Protein AF-A0A9D0LKW8-F1 (afdb_monomer_lite)

Sequence (341 aa):
MTALGIALGYYAALSPWFANLGFTVLYRPLIAGTLVGWLLGDPLTGMQVGAAINVLYLGWIGAGGHLPGDAALAGYLGTALALLGPLPPLAVLPLVVPISFAGGLLWLARMRAGVHFARWTDRMLSQPPPASKAQVVARLFLTHVLLPQLLLLLLTLLPVGLAAAWLLPPLARFLATLPPLPLPGGPYDLVRGLERAGGLLTAVGIALGMRNLFRRPFVAHFLLGFLFSVLGQHRLPGDVGLLALAGLALALLPPIPDGPAPSEAETASERPAPKAQPPPPPLRRPRRLTWGDLRCSWLLWLFFSHANYNWERLQGTGFAWAMVPIHRRLQPDGETMAAAL

Foldseek 3Di:
DLLLQLLVLLLQLLALAPLNCSVVPSQQLLNLQLSSCVSLVHNPLSNVLSVLLNLLCLLQDDPQQQRQFRSNQLSSLLSLLPSLAPARSLLSQVVSRVSRNVVSVLSVVLQAVLVVLVVQLLCQCVVPHDFFLVSNLVSLCVSQADPSSVVSSCSRSVVSSCCSPPVRNVVRVCLNPDFQDDDVPGRHDVSVVSNVVSVVSSVVSVVSNCVVQPDPQRVVVVVVLVVCQVVCVVPPPNPPVVSVVVSVVVVPPPDPDDPDDDPPPPPPPDDPDDPDDPPPDPPPDQQDDDPVLVVQLSSLLSRRQQSSQHNPQGSVSSNLSSCSSVLNRGPDGRSSSSVVD

pLDDT: mean 82.47, std 15.86, range [32.72, 97.38]

Secondary structure (DSSP, 8-state):
-HHHHHHHHHHHHHSGGGTTHIIIIITSHHHHHHHHHHHHT-HHHHHHHHHHHHHHTTT----TT--SS-HHHIIIIIHHHHHHSS--TTTTHHHHHHHHHHHHHHHHHHHHHHHHHHHHHHHHHHSSPPSSHHHHHHHHIIIIIIHHHHHHHHHHHHHHHHIIIIIHHHHHHHHHT-PPEEETTEEE-HHHHHHHHHHHHHHHHHHHHHHHH-STTTHHHHHHHHHHHHHHTTTS---HHHHHHHHHHHHTSPPP-PSSPPPTTS----PPPPP-PPPPPPPSS-----HHHHHHHHHHHHHHTTTT-BTTTBTHHHHHHHHHHHHHHH-SSHHHHHHT-

Structure (mmCIF, N/CA/C/O backbone):
data_AF-A0A9D0LKW8-F1
#
_entry.id   AF-A0A9D0LKW8-F1
#
loop_
_atom_site.group_PDB
_atom_site.id
_atom_site.type_symbol
_atom_site.label_atom_id
_atom_site.label_alt_id
_atom_site.label_comp_id
_atom_site.label_asym_id
_atom_site.label_entity_id
_atom_site.label_seq_id
_atom_site.pdbx_PDB_ins_code
_atom_site.Cartn_x
_atom_site.Cartn_y
_atom_site.Cartn_z
_atom_site.occupancy
_atom_site.B_iso_or_equiv
_atom_site.auth_seq_id
_atom_site.auth_comp_id
_atom_site.auth_asym_id
_atom_site.auth_atom_id
_atom_site.pdbx_PDB_model_num
ATOM 1 N N . MET A 1 1 ? 7.986 19.563 -5.453 1.00 64.44 1 MET A N 1
ATOM 2 C CA . MET A 1 1 ? 6.545 19.216 -5.379 1.00 64.44 1 MET A CA 1
ATOM 3 C C . MET A 1 1 ? 6.288 17.759 -5.761 1.00 64.44 1 MET A C 1
ATOM 5 O O . MET A 1 1 ? 5.579 17.082 -5.031 1.00 64.44 1 MET A O 1
ATOM 9 N N . THR A 1 2 ? 6.921 17.242 -6.818 1.00 87.88 2 THR A N 1
ATOM 10 C CA . THR A 1 2 ? 6.775 15.851 -7.296 1.00 87.88 2 THR A CA 1
ATOM 11 C C . THR A 1 2 ? 7.151 14.781 -6.259 1.00 87.88 2 THR A C 1
ATOM 13 O O . THR A 1 2 ? 6.353 13.888 -6.001 1.00 87.88 2 THR A O 1
ATOM 16 N N . ALA A 1 3 ? 8.297 14.911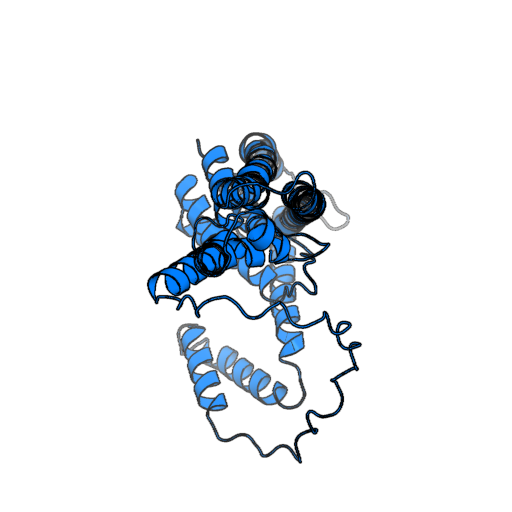 -5.577 1.00 93.19 3 ALA A N 1
ATOM 17 C CA . ALA A 1 3 ? 8.723 13.956 -4.541 1.00 93.19 3 ALA A CA 1
ATOM 18 C C . ALA A 1 3 ? 7.744 13.851 -3.355 1.00 93.19 3 ALA A C 1
ATOM 20 O O . ALA A 1 3 ? 7.459 12.756 -2.873 1.00 93.19 3 ALA A O 1
ATOM 21 N N . LEU A 1 4 ? 7.183 14.986 -2.923 1.00 94.50 4 LEU A N 1
ATOM 22 C CA . LEU A 1 4 ? 6.154 15.015 -1.883 1.00 94.50 4 LEU A CA 1
ATOM 23 C C . LEU A 1 4 ? 4.869 14.325 -2.361 1.00 94.50 4 LEU A C 1
ATOM 25 O O . LEU A 1 4 ? 4.286 13.553 -1.610 1.00 94.50 4 LEU A O 1
ATOM 29 N N . GLY A 1 5 ? 4.459 14.556 -3.613 1.00 95.44 5 GLY A N 1
ATOM 30 C CA . GLY A 1 5 ? 3.302 13.890 -4.216 1.00 95.44 5 GLY A CA 1
ATOM 31 C C . GLY A 1 5 ? 3.451 12.368 -4.274 1.00 95.44 5 GLY A C 1
ATOM 32 O O . GLY A 1 5 ? 2.519 11.653 -3.918 1.00 95.44 5 GLY A O 1
ATOM 33 N N . ILE A 1 6 ? 4.637 11.867 -4.636 1.00 96.69 6 ILE A N 1
ATOM 34 C CA . ILE A 1 6 ? 4.943 10.425 -4.653 1.00 96.69 6 ILE A CA 1
ATOM 35 C C . ILE A 1 6 ? 4.827 9.836 -3.241 1.00 96.69 6 ILE A C 1
ATOM 37 O O . ILE A 1 6 ? 4.170 8.815 -3.038 1.00 96.69 6 ILE A O 1
ATOM 41 N N . ALA A 1 7 ? 5.422 10.502 -2.249 1.00 96.62 7 ALA A N 1
ATOM 42 C CA . ALA A 1 7 ? 5.399 10.044 -0.865 1.00 96.62 7 ALA A CA 1
ATOM 43 C C . ALA A 1 7 ? 3.986 10.082 -0.251 1.00 96.62 7 ALA A C 1
ATOM 45 O O . ALA A 1 7 ? 3.587 9.145 0.440 1.00 96.62 7 ALA A O 1
ATOM 46 N N . LEU A 1 8 ? 3.202 11.124 -0.551 1.00 96.06 8 LEU A N 1
ATOM 47 C CA . LEU A 1 8 ? 1.793 11.224 -0.158 1.00 96.06 8 LEU A CA 1
ATOM 48 C C . LEU A 1 8 ? 0.924 10.165 -0.842 1.00 96.06 8 LEU A C 1
ATOM 50 O O . LEU A 1 8 ? 0.033 9.617 -0.199 1.00 96.06 8 LEU A O 1
ATOM 54 N N . GLY A 1 9 ? 1.189 9.845 -2.110 1.00 95.81 9 GLY A N 1
ATOM 55 C CA . GLY A 1 9 ? 0.514 8.759 -2.819 1.00 95.81 9 GLY A CA 1
ATOM 56 C C . GLY A 1 9 ? 0.757 7.407 -2.147 1.00 95.81 9 GLY A C 1
ATOM 57 O O . GLY A 1 9 ? -0.190 6.679 -1.854 1.00 95.81 9 GLY A O 1
ATOM 58 N N . TYR A 1 10 ? 2.012 7.111 -1.805 1.00 96.38 10 TYR A N 1
ATOM 59 C CA . TYR A 1 10 ? 2.353 5.891 -1.074 1.00 96.38 10 TYR A CA 1
ATOM 60 C C . TYR A 1 10 ? 1.728 5.847 0.331 1.00 96.38 10 TYR A C 1
ATOM 62 O O . TYR A 1 10 ? 1.181 4.819 0.734 1.00 96.38 10 TYR A O 1
ATOM 70 N N . TYR A 1 11 ? 1.728 6.969 1.061 1.00 95.62 11 TYR A N 1
ATOM 71 C CA . TYR A 1 11 ? 0.998 7.087 2.327 1.00 95.62 11 TYR A CA 1
ATOM 72 C C . TYR A 1 11 ? -0.493 6.781 2.143 1.00 95.62 11 TYR A C 1
ATOM 74 O O . TYR A 1 11 ? -1.045 5.956 2.871 1.00 95.62 11 TYR A O 1
ATOM 82 N N . ALA A 1 12 ? -1.134 7.397 1.145 1.00 94.94 12 ALA A N 1
ATOM 83 C CA . ALA A 1 12 ? -2.549 7.210 0.850 1.00 94.94 12 ALA A CA 1
ATOM 84 C C . ALA A 1 12 ? -2.887 5.731 0.604 1.00 94.94 12 ALA A C 1
ATOM 86 O O . ALA A 1 12 ? -3.869 5.234 1.162 1.00 94.94 12 ALA A O 1
ATOM 87 N N . ALA A 1 13 ? -2.031 5.010 -0.128 1.00 93.69 13 ALA A N 1
ATOM 88 C CA . ALA A 1 13 ? -2.176 3.578 -0.387 1.00 93.69 13 ALA A CA 1
ATOM 89 C C . ALA A 1 13 ? -2.140 2.700 0.875 1.00 93.69 13 ALA A C 1
ATOM 91 O O . ALA A 1 13 ? -2.782 1.653 0.931 1.00 93.69 13 ALA A O 1
ATOM 92 N N . LEU A 1 14 ? -1.421 3.127 1.911 1.00 91.56 14 LEU A N 1
ATOM 93 C CA . LEU A 1 14 ? -1.288 2.398 3.175 1.00 91.56 14 LEU A CA 1
ATOM 94 C C . LEU A 1 14 ? -2.237 2.888 4.277 1.00 91.56 14 LEU A C 1
ATOM 96 O O . LEU A 1 14 ? -2.267 2.305 5.372 1.00 91.56 14 LEU A O 1
ATOM 100 N N . SER A 1 15 ? -2.963 3.972 4.009 1.00 92.50 15 SER A N 1
ATOM 101 C CA . SER A 1 15 ? -3.783 4.684 4.981 1.00 92.50 15 SER A CA 1
ATOM 102 C C . SER A 1 15 ? -5.237 4.176 5.032 1.00 92.50 15 SER A C 1
ATOM 104 O O . SER A 1 15 ? -5.777 3.705 4.029 1.00 92.50 15 SER A O 1
ATOM 106 N N . PRO A 1 16 ? -5.913 4.310 6.187 1.00 91.56 16 PRO A N 1
ATOM 107 C CA . PRO A 1 16 ? -7.314 3.931 6.378 1.00 91.56 16 PRO A CA 1
ATOM 108 C C . PRO A 1 16 ? -8.318 4.907 5.738 1.00 91.56 16 PRO A C 1
ATOM 110 O O . PRO A 1 16 ? -9.514 4.629 5.682 1.00 91.56 16 PRO A O 1
ATOM 113 N N . TRP A 1 17 ? -7.865 6.070 5.263 1.00 91.81 17 TRP A N 1
ATOM 114 C CA . TRP A 1 17 ? -8.735 7.201 4.913 1.00 91.81 17 TRP A CA 1
ATOM 115 C C . TRP A 1 17 ? -9.619 6.979 3.685 1.00 91.81 17 TRP A C 1
ATOM 117 O O . TRP A 1 17 ? -10.520 7.772 3.439 1.00 91.81 17 TRP A O 1
ATOM 127 N N . PHE A 1 18 ? -9.383 5.910 2.927 1.00 91.62 18 PHE A N 1
ATOM 128 C CA . PHE A 1 18 ? -10.066 5.639 1.665 1.00 91.62 18 PHE A CA 1
ATOM 129 C C . PHE A 1 18 ? -10.952 4.397 1.730 1.00 91.62 18 PHE A C 1
ATOM 131 O O . PHE A 1 18 ? -11.052 3.690 0.738 1.00 91.62 18 PHE A O 1
ATOM 138 N N . ALA A 1 19 ? -11.577 4.087 2.871 1.00 89.31 19 ALA A N 1
ATOM 139 C CA . ALA A 1 19 ? -12.542 2.983 2.955 1.00 89.31 19 ALA A CA 1
ATOM 140 C C . ALA A 1 19 ? -11.985 1.637 2.428 1.00 89.31 19 ALA A C 1
ATOM 142 O O . ALA A 1 19 ? -12.620 0.962 1.620 1.00 89.31 19 ALA A O 1
ATOM 143 N N . ASN A 1 20 ? -10.751 1.286 2.812 1.00 82.06 20 ASN A N 1
ATOM 144 C CA . ASN A 1 20 ? -9.996 0.126 2.309 1.00 82.06 20 ASN A CA 1
ATOM 145 C C . ASN A 1 20 ? -9.606 0.165 0.805 1.00 82.06 20 ASN A C 1
ATOM 147 O O . ASN A 1 20 ? -8.875 -0.707 0.323 1.00 82.06 20 ASN A O 1
ATOM 151 N N . LEU A 1 21 ? -10.005 1.201 0.057 1.00 87.56 21 LEU A N 1
ATOM 152 C CA . LEU A 1 21 ? -9.574 1.446 -1.329 1.00 87.56 21 LEU A CA 1
ATOM 153 C C . LEU A 1 21 ? -8.096 1.831 -1.427 1.00 87.56 21 LEU A C 1
ATOM 155 O O . LEU A 1 21 ? -7.475 1.603 -2.461 1.00 87.56 21 LEU A O 1
ATOM 159 N N . GLY A 1 22 ? -7.499 2.340 -0.345 1.00 88.56 22 GLY A N 1
ATOM 160 C CA . GLY A 1 22 ? -6.052 2.556 -0.275 1.00 88.56 22 GLY A CA 1
ATOM 161 C C . GLY A 1 22 ? -5.291 1.266 -0.589 1.00 88.56 22 GLY A C 1
ATOM 162 O O . GLY A 1 22 ? -4.531 1.204 -1.552 1.00 88.56 22 GLY A O 1
ATOM 163 N N . PHE A 1 23 ? -5.585 0.195 0.150 1.00 85.81 23 PHE A N 1
ATOM 164 C CA . PHE A 1 23 ? -4.900 -1.089 -0.007 1.00 85.81 23 PHE A CA 1
ATOM 165 C C . PHE A 1 23 ? -5.345 -1.890 -1.246 1.00 85.81 23 PHE A C 1
ATOM 167 O O . PHE A 1 23 ? -4.565 -2.640 -1.839 1.00 85.81 23 PHE A O 1
ATOM 174 N N . THR A 1 24 ? -6.610 -1.772 -1.645 1.00 85.69 24 THR A N 1
ATOM 175 C CA . THR A 1 24 ? -7.148 -2.566 -2.764 1.00 85.69 24 THR A CA 1
ATOM 176 C C . THR A 1 24 ? -6.905 -1.918 -4.124 1.00 85.69 24 THR A C 1
ATOM 178 O O . THR A 1 24 ? -6.678 -2.638 -5.093 1.00 85.69 24 THR A O 1
ATOM 181 N N . VAL A 1 25 ? -6.875 -0.583 -4.196 1.00 91.56 25 VAL A N 1
ATOM 182 C CA . VAL A 1 25 ? -6.736 0.177 -5.447 1.00 91.56 25 VAL A CA 1
ATOM 183 C C . VAL A 1 25 ? -5.395 0.904 -5.506 1.00 91.56 25 VAL A C 1
ATOM 185 O O . VAL A 1 25 ? -4.565 0.572 -6.348 1.00 91.56 25 VAL A O 1
ATOM 188 N N . LEU A 1 26 ? -5.143 1.855 -4.600 1.00 93.88 26 LEU A N 1
ATOM 189 C CA . LEU A 1 26 ? -3.951 2.721 -4.662 1.00 93.88 26 LEU A CA 1
ATOM 190 C C . LEU A 1 26 ? -2.638 1.953 -4.437 1.00 93.88 26 LEU A C 1
ATOM 192 O O . LEU A 1 26 ? -1.597 2.328 -4.964 1.00 93.88 26 LEU A O 1
ATOM 196 N N . TYR A 1 27 ? -2.689 0.847 -3.696 1.00 92.62 27 TYR A N 1
ATOM 197 C CA . TYR A 1 27 ? -1.543 -0.032 -3.461 1.00 92.62 27 TYR A CA 1
ATOM 198 C C . TYR A 1 27 ? -1.113 -0.814 -4.710 1.00 92.62 27 TYR A C 1
ATOM 200 O O . TYR A 1 27 ? -0.022 -1.380 -4.743 1.00 92.62 27 TYR A O 1
ATOM 208 N N . ARG A 1 28 ? -1.966 -0.902 -5.740 1.00 93.44 28 ARG A N 1
ATOM 209 C CA . ARG A 1 28 ? -1.638 -1.653 -6.955 1.00 93.44 28 ARG A CA 1
ATOM 210 C C . ARG A 1 28 ? -0.628 -0.861 -7.795 1.00 93.44 28 ARG A C 1
ATOM 212 O O . ARG A 1 28 ? -0.933 0.278 -8.155 1.00 93.44 28 ARG A O 1
ATOM 219 N N . PRO A 1 29 ? 0.514 -1.459 -8.190 1.00 95.44 29 PRO A N 1
ATOM 220 C CA . PRO A 1 29 ? 1.517 -0.799 -9.023 1.00 95.44 29 PRO A CA 1
ATOM 221 C C . PRO A 1 29 ? 0.975 -0.128 -10.287 1.00 95.44 29 PRO A C 1
ATOM 223 O O . PRO A 1 29 ? 1.475 0.923 -10.664 1.00 95.44 29 PRO A O 1
ATOM 226 N N . LEU A 1 30 ? -0.071 -0.684 -10.909 1.00 95.50 30 LEU A N 1
ATOM 227 C CA . LEU A 1 30 ? -0.737 -0.078 -12.066 1.00 95.50 30 LEU A CA 1
ATOM 228 C C . LEU A 1 30 ? -1.270 1.329 -11.749 1.00 95.50 30 LEU A C 1
ATOM 230 O O . LEU A 1 30 ? -1.005 2.282 -12.481 1.00 95.50 30 LEU A O 1
ATOM 234 N N . ILE A 1 31 ? -2.007 1.460 -10.645 1.00 96.62 31 ILE A N 1
ATOM 235 C CA . ILE A 1 31 ? -2.595 2.734 -10.224 1.00 96.62 31 ILE A CA 1
ATOM 236 C C . ILE A 1 31 ? -1.498 3.663 -9.711 1.00 96.62 31 ILE A C 1
ATOM 238 O O . ILE A 1 31 ? -1.437 4.819 -10.123 1.00 96.62 31 ILE A O 1
ATOM 242 N N . ALA A 1 32 ? -0.588 3.147 -8.881 1.00 97.00 32 ALA A N 1
ATOM 243 C CA . ALA A 1 32 ? 0.552 3.903 -8.376 1.00 97.00 32 ALA A CA 1
ATOM 244 C C . ALA A 1 32 ? 1.400 4.495 -9.517 1.00 97.00 32 ALA A C 1
ATOM 246 O O . ALA A 1 32 ? 1.657 5.695 -9.527 1.00 97.00 32 ALA A O 1
ATOM 247 N N . GLY A 1 33 ? 1.770 3.686 -10.513 1.00 96.69 33 GLY A N 1
ATOM 248 C CA . GLY A 1 33 ? 2.564 4.119 -11.661 1.00 96.69 33 GLY A CA 1
ATOM 249 C C . GLY A 1 33 ? 1.840 5.134 -12.539 1.00 96.69 33 GLY A C 1
ATOM 250 O O . GLY A 1 33 ? 2.435 6.129 -12.947 1.00 96.69 33 GLY A O 1
ATOM 251 N N . THR A 1 34 ? 0.530 4.964 -12.738 1.00 97.31 34 THR A N 1
ATOM 252 C CA . THR A 1 34 ? -0.294 5.959 -13.443 1.00 97.31 34 THR A CA 1
ATOM 253 C C . THR A 1 34 ? -0.282 7.304 -12.709 1.00 97.31 34 THR A C 1
ATOM 255 O O . THR A 1 34 ? -0.033 8.338 -13.325 1.00 97.31 34 THR A O 1
ATOM 258 N N . LEU A 1 35 ? -0.482 7.310 -11.385 1.00 97.38 35 LEU A N 1
ATOM 259 C CA . LEU A 1 35 ? -0.451 8.533 -10.572 1.00 97.38 35 LEU A CA 1
ATOM 260 C C . LEU A 1 35 ? 0.927 9.208 -10.591 1.00 97.38 35 LEU A C 1
ATOM 262 O O . LEU A 1 35 ? 1.015 10.431 -10.674 1.00 97.38 35 LEU A O 1
ATOM 266 N N . VAL A 1 36 ? 2.007 8.428 -10.542 1.00 97.25 36 VAL A N 1
ATOM 267 C CA . VAL A 1 36 ? 3.373 8.954 -10.663 1.00 97.25 36 VAL A CA 1
ATOM 268 C C . VAL A 1 36 ? 3.620 9.541 -12.050 1.00 97.25 36 VAL A C 1
ATOM 270 O O . VAL A 1 36 ? 4.196 10.620 -12.147 1.00 97.25 36 VAL A O 1
ATOM 273 N N . GLY A 1 37 ? 3.140 8.885 -13.107 1.00 96.44 37 GLY A N 1
ATOM 274 C CA . GLY A 1 37 ? 3.191 9.409 -14.469 1.00 96.44 37 GLY A CA 1
ATOM 275 C C . GLY A 1 37 ? 2.483 10.755 -14.595 1.00 96.44 37 GLY A C 1
ATOM 276 O O . GLY A 1 37 ? 3.058 11.699 -15.127 1.00 96.44 37 GLY A O 1
ATOM 277 N N . TRP A 1 38 ? 1.294 10.897 -14.002 1.00 96.88 38 TRP A N 1
ATOM 278 C CA . TRP A 1 38 ? 0.601 12.188 -13.898 1.00 96.88 38 TRP A CA 1
ATOM 279 C C . TRP A 1 38 ? 1.433 13.251 -13.169 1.00 96.88 38 TRP A C 1
ATOM 281 O O . TRP A 1 38 ? 1.514 14.387 -13.627 1.00 96.88 38 TRP A O 1
ATOM 291 N N . LEU A 1 39 ? 2.076 12.893 -12.053 1.00 96.38 39 LEU A N 1
ATOM 292 C CA . LEU A 1 39 ? 2.928 13.814 -11.292 1.00 96.38 39 LEU A CA 1
ATOM 293 C C . LEU A 1 39 ? 4.191 14.240 -12.057 1.00 96.38 39 LEU A C 1
ATOM 295 O O . LEU A 1 39 ? 4.697 15.335 -11.811 1.00 96.38 39 LEU A O 1
ATOM 299 N N . LEU A 1 40 ? 4.716 13.382 -12.934 1.00 94.12 40 LEU A N 1
ATOM 300 C CA . LEU A 1 40 ? 5.942 13.617 -13.706 1.00 94.12 40 LEU A CA 1
ATOM 301 C C . LEU A 1 40 ? 5.688 14.088 -15.149 1.00 94.12 40 LEU A C 1
ATOM 303 O O . LEU A 1 40 ? 6.643 14.433 -15.837 1.00 94.12 40 LEU A O 1
ATOM 307 N N . GLY A 1 41 ? 4.428 14.164 -15.586 1.00 95.19 41 GLY A N 1
ATOM 308 C CA . GLY A 1 41 ? 4.027 14.688 -16.896 1.00 95.19 41 GLY A CA 1
ATOM 309 C C . GLY A 1 41 ? 3.907 13.652 -18.021 1.00 95.19 41 GLY A C 1
ATOM 310 O O . GLY A 1 41 ? 3.587 14.036 -19.141 1.00 95.19 41 GLY A O 1
ATOM 311 N N . ASP A 1 42 ? 4.105 12.361 -17.739 1.00 94.62 42 ASP A N 1
ATOM 312 C CA . ASP A 1 42 ? 3.936 11.263 -18.702 1.00 94.62 42 ASP A CA 1
ATOM 313 C C . ASP A 1 42 ? 3.091 10.118 -18.103 1.00 94.62 42 ASP A C 1
ATOM 315 O O . ASP A 1 42 ? 3.613 9.122 -17.581 1.00 94.62 42 ASP A O 1
ATOM 319 N N . PRO A 1 43 ? 1.752 10.256 -18.128 1.00 95.12 43 PRO A N 1
ATOM 320 C CA . PRO A 1 43 ? 0.849 9.270 -17.548 1.00 95.12 43 PRO A CA 1
ATOM 321 C C . PRO A 1 43 ? 0.808 7.951 -18.326 1.00 95.12 43 PRO A C 1
ATOM 323 O O . PRO A 1 43 ? 0.573 6.908 -17.716 1.00 95.12 43 PRO A O 1
ATOM 326 N N . LEU A 1 44 ? 1.048 7.970 -19.643 1.00 94.94 44 LEU A N 1
ATOM 327 C CA . LEU A 1 44 ? 1.010 6.769 -20.478 1.00 94.94 44 LEU A CA 1
ATOM 328 C C . LEU A 1 44 ? 2.196 5.860 -20.155 1.00 94.94 44 LEU A C 1
ATOM 330 O O . LEU A 1 44 ? 1.993 4.687 -19.834 1.00 94.94 44 LEU A O 1
ATOM 334 N N . THR A 1 45 ? 3.413 6.406 -20.165 1.00 94.00 45 THR A N 1
ATOM 335 C CA . THR A 1 45 ? 4.611 5.639 -19.808 1.00 94.00 45 THR A CA 1
ATOM 336 C C . THR A 1 45 ? 4.551 5.201 -18.344 1.00 94.00 45 THR A C 1
ATOM 338 O O . THR A 1 45 ? 4.858 4.050 -18.030 1.00 94.00 45 THR A O 1
ATOM 341 N N . GLY A 1 46 ? 4.058 6.060 -17.441 1.00 95.62 46 GLY A N 1
ATOM 342 C CA . GLY A 1 46 ? 3.844 5.697 -16.037 1.00 95.62 46 GLY A CA 1
ATOM 343 C C . GLY A 1 46 ? 2.879 4.520 -15.851 1.00 95.62 46 GLY A C 1
ATOM 344 O O . GLY A 1 46 ? 3.159 3.599 -15.080 1.00 95.62 46 GLY A O 1
ATOM 345 N N . MET A 1 47 ? 1.771 4.495 -16.598 1.00 95.94 47 MET A N 1
ATOM 346 C CA . MET A 1 47 ? 0.830 3.371 -16.603 1.00 95.94 47 MET A CA 1
ATOM 347 C C . MET A 1 47 ? 1.471 2.091 -17.155 1.00 95.94 47 MET A C 1
ATOM 349 O O . MET A 1 47 ? 1.280 1.024 -16.574 1.00 95.94 47 MET A O 1
ATOM 353 N N . GLN A 1 48 ? 2.247 2.176 -18.240 1.00 93.62 48 GLN A N 1
ATOM 354 C CA . GLN A 1 48 ? 2.937 1.023 -18.834 1.00 93.62 48 GLN A CA 1
ATOM 355 C C . GLN A 1 48 ? 3.952 0.402 -17.867 1.00 93.62 48 GLN A C 1
ATOM 357 O O . GLN A 1 48 ? 3.948 -0.814 -17.662 1.00 93.62 48 GLN A O 1
ATOM 362 N N . VAL A 1 49 ? 4.777 1.231 -17.219 1.00 94.38 49 VAL A N 1
ATOM 363 C CA . VAL A 1 49 ? 5.724 0.779 -16.188 1.00 94.38 49 VAL A CA 1
ATOM 364 C C . VAL A 1 49 ? 4.970 0.181 -14.999 1.00 94.38 49 VAL A C 1
ATOM 366 O O . VAL A 1 49 ? 5.283 -0.926 -14.561 1.00 94.38 49 VAL A O 1
ATOM 369 N N . GLY A 1 50 ? 3.929 0.864 -14.512 1.00 94.94 50 GLY A N 1
ATOM 370 C CA . GLY A 1 50 ? 3.086 0.380 -13.421 1.00 94.94 50 GLY A CA 1
ATOM 371 C C . GLY A 1 50 ? 2.439 -0.972 -13.729 1.00 94.94 50 GLY A C 1
ATOM 372 O O . GLY A 1 50 ? 2.414 -1.849 -12.867 1.00 94.94 50 GLY A O 1
ATOM 373 N N . ALA A 1 51 ? 1.964 -1.180 -14.958 1.00 92.44 51 ALA A N 1
ATOM 374 C CA . ALA A 1 51 ? 1.419 -2.453 -15.420 1.00 92.44 51 ALA A CA 1
ATOM 375 C C . ALA A 1 51 ? 2.483 -3.560 -15.419 1.00 92.44 51 ALA A C 1
ATOM 377 O O . ALA A 1 51 ? 2.233 -4.640 -14.883 1.00 92.44 51 ALA A O 1
ATOM 378 N N . ALA A 1 52 ? 3.679 -3.279 -15.948 1.00 90.62 52 ALA A N 1
ATOM 379 C CA . ALA A 1 52 ? 4.788 -4.230 -15.975 1.00 90.62 52 ALA A CA 1
ATOM 380 C C . ALA A 1 52 ? 5.214 -4.653 -14.559 1.00 90.62 52 ALA A C 1
ATOM 382 O O . ALA A 1 52 ? 5.392 -5.844 -14.291 1.00 90.62 52 ALA A O 1
ATOM 383 N N . ILE A 1 53 ? 5.289 -3.694 -13.628 1.00 92.88 53 ILE A N 1
ATOM 384 C CA . ILE A 1 53 ? 5.524 -3.973 -12.208 1.00 92.88 53 ILE A CA 1
ATOM 385 C C . ILE A 1 53 ? 4.366 -4.801 -11.649 1.00 92.88 53 ILE A C 1
ATOM 387 O O . ILE A 1 53 ? 4.612 -5.795 -10.988 1.00 92.88 53 ILE A O 1
ATOM 391 N N . ASN A 1 54 ? 3.105 -4.461 -11.927 1.00 90.75 54 ASN A N 1
ATOM 392 C CA . ASN A 1 54 ? 1.949 -5.170 -11.367 1.00 90.75 54 ASN A CA 1
ATOM 393 C C . ASN A 1 54 ? 1.951 -6.672 -11.702 1.00 90.75 54 ASN A C 1
ATOM 395 O O . ASN A 1 54 ? 1.616 -7.486 -10.843 1.00 90.75 54 ASN A O 1
ATOM 399 N N . VAL A 1 55 ? 2.390 -7.045 -12.910 1.00 87.25 55 VAL A N 1
ATOM 400 C CA . VAL A 1 55 ? 2.510 -8.454 -13.326 1.00 87.25 55 VAL A CA 1
ATOM 401 C C . VAL A 1 55 ? 3.499 -9.233 -12.449 1.00 87.25 55 VAL A C 1
ATOM 403 O O . VAL A 1 55 ? 3.229 -10.386 -12.111 1.00 87.25 55 VAL A O 1
ATOM 406 N N . LEU A 1 56 ? 4.587 -8.600 -11.996 1.00 85.31 56 LEU A N 1
ATOM 407 C CA . LEU A 1 56 ? 5.558 -9.210 -11.076 1.00 85.31 56 LEU A CA 1
ATOM 408 C C . LEU A 1 56 ? 4.914 -9.647 -9.746 1.00 85.31 56 LEU A C 1
ATOM 410 O O . LEU A 1 56 ? 5.339 -10.634 -9.151 1.00 85.31 56 LEU A O 1
ATOM 414 N N . TYR A 1 57 ? 3.867 -8.946 -9.297 1.00 83.25 57 TYR A N 1
ATOM 415 C CA . TYR A 1 57 ? 3.208 -9.185 -8.006 1.00 83.25 57 TYR A CA 1
ATOM 416 C C . TYR A 1 57 ? 1.944 -10.052 -8.099 1.00 83.25 57 TYR A C 1
ATOM 418 O O . TYR A 1 57 ? 1.334 -10.321 -7.065 1.00 83.25 57 TYR A O 1
ATOM 426 N N . LEU A 1 58 ? 1.539 -10.529 -9.285 1.00 79.38 58 LEU A N 1
ATOM 427 C CA . LEU A 1 58 ? 0.310 -11.328 -9.446 1.00 79.38 58 LEU A CA 1
ATOM 428 C C . LEU A 1 58 ? 0.326 -12.639 -8.649 1.00 79.38 58 LEU A C 1
ATOM 430 O O . LEU A 1 58 ? -0.705 -13.055 -8.127 1.00 79.38 58 LEU A O 1
ATOM 434 N N . GLY A 1 59 ? 1.489 -13.281 -8.530 1.00 65.00 59 GLY A N 1
ATOM 435 C CA . GLY A 1 59 ? 1.655 -14.497 -7.730 1.00 65.00 59 GLY A CA 1
ATOM 436 C C . GLY A 1 59 ? 1.934 -14.249 -6.248 1.00 65.00 59 GLY A C 1
ATOM 437 O O . GLY A 1 59 ? 2.069 -15.200 -5.477 1.00 65.00 59 GLY A O 1
ATOM 438 N N . TRP A 1 60 ? 2.061 -12.992 -5.825 1.00 65.62 60 TRP A N 1
ATOM 439 C CA . TRP A 1 60 ? 2.523 -12.675 -4.483 1.00 65.62 60 TRP A CA 1
ATOM 440 C C . TRP A 1 60 ? 1.377 -12.755 -3.471 1.00 65.62 60 TRP A C 1
ATOM 442 O O . TRP A 1 60 ? 0.630 -11.803 -3.261 1.00 65.62 60 TRP A O 1
ATOM 452 N N . ILE A 1 61 ? 1.243 -13.907 -2.814 1.00 60.78 61 ILE A N 1
ATOM 453 C CA . ILE A 1 61 ? 0.273 -14.107 -1.734 1.00 60.78 61 ILE A CA 1
ATOM 454 C C . ILE A 1 61 ? 0.999 -13.933 -0.398 1.00 60.78 61 ILE A C 1
ATOM 456 O O . ILE A 1 61 ? 1.879 -14.719 -0.047 1.00 60.78 61 ILE A O 1
ATOM 460 N N . GLY A 1 62 ? 0.649 -12.884 0.349 1.00 60.41 62 GLY A N 1
ATOM 461 C CA . GLY A 1 62 ? 1.135 -12.686 1.714 1.00 60.41 62 GLY A CA 1
ATOM 462 C C . GLY A 1 62 ? 0.449 -13.661 2.670 1.00 60.41 62 GLY A C 1
ATOM 463 O O . GLY A 1 62 ? -0.755 -13.560 2.894 1.00 60.41 62 GLY A O 1
ATOM 464 N N . ALA A 1 63 ? 1.199 -14.603 3.241 1.00 55.84 63 ALA A N 1
ATOM 465 C CA . ALA A 1 63 ? 0.697 -15.500 4.278 1.00 55.84 63 ALA A CA 1
ATOM 466 C C . ALA A 1 63 ? 0.915 -14.883 5.668 1.00 55.84 63 ALA A C 1
ATOM 468 O O . ALA A 1 63 ? 1.991 -14.366 5.972 1.00 55.84 63 ALA A O 1
ATOM 469 N N . GLY A 1 64 ? -0.115 -14.931 6.516 1.00 56.69 64 GLY A N 1
ATOM 470 C CA . GLY A 1 64 ? -0.000 -14.594 7.936 1.00 56.69 64 GLY A CA 1
ATOM 471 C C . GLY A 1 64 ? 0.417 -13.154 8.251 1.00 56.69 64 GLY A C 1
ATOM 472 O O . GLY A 1 64 ? 0.924 -12.930 9.333 1.00 56.69 64 GLY A O 1
ATOM 473 N N . GLY A 1 65 ? 0.242 -12.179 7.351 1.00 62.56 65 GLY A N 1
ATOM 474 C CA . GLY A 1 65 ? 0.616 -10.773 7.596 1.00 62.56 65 GLY A CA 1
ATOM 475 C C . GLY A 1 65 ? 2.065 -10.403 7.245 1.00 62.56 65 GLY A C 1
ATOM 476 O O . GLY A 1 65 ? 2.445 -9.237 7.376 1.00 62.56 65 GLY A O 1
ATOM 477 N N . HIS A 1 66 ? 2.865 -11.357 6.754 1.00 68.50 66 HIS A N 1
ATOM 478 C CA . HIS A 1 66 ? 4.193 -11.083 6.211 1.00 68.50 66 HIS A CA 1
ATOM 479 C C . HIS A 1 66 ? 4.073 -10.640 4.748 1.00 68.50 66 HIS A C 1
ATOM 481 O O . HIS A 1 66 ? 3.486 -11.348 3.927 1.00 68.50 66 HIS A O 1
ATOM 487 N N . LEU A 1 67 ? 4.649 -9.480 4.423 1.00 74.25 67 LEU A N 1
ATOM 488 C CA . LEU A 1 67 ? 4.786 -8.976 3.056 1.00 74.25 67 LEU A CA 1
ATOM 489 C C . LEU A 1 67 ? 6.224 -9.232 2.597 1.00 74.25 67 LEU A C 1
ATOM 491 O O . LEU A 1 67 ? 7.130 -8.555 3.079 1.00 74.25 67 LEU A O 1
ATOM 495 N N . PRO A 1 68 ? 6.467 -10.197 1.692 1.00 68.94 68 PRO A N 1
ATOM 496 C CA . PRO A 1 68 ? 7.832 -10.507 1.268 1.00 68.94 68 PRO A CA 1
ATOM 497 C C . PRO A 1 68 ? 8.458 -9.381 0.415 1.00 68.94 68 PRO A C 1
ATOM 499 O O . PRO A 1 68 ? 9.670 -9.350 0.226 1.00 68.94 68 PRO A O 1
ATOM 502 N N . GLY A 1 69 ? 7.637 -8.438 -0.054 1.00 83.88 69 GLY A N 1
ATOM 503 C CA . GLY A 1 69 ? 8.016 -7.178 -0.681 1.00 83.88 69 GLY A CA 1
ATOM 504 C C . GLY A 1 69 ? 6.784 -6.283 -0.811 1.00 83.88 69 GLY A C 1
ATOM 505 O O .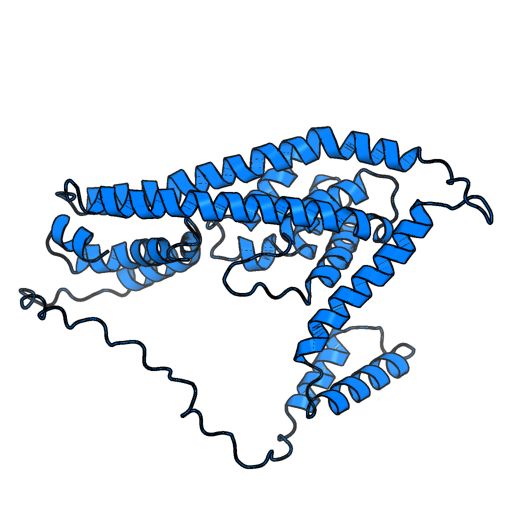 GLY A 1 69 ? 5.656 -6.775 -0.894 1.00 83.88 69 GLY A O 1
ATOM 506 N N . ASP A 1 70 ? 6.984 -4.969 -0.780 1.00 91.69 70 ASP A N 1
ATOM 507 C CA . ASP A 1 70 ? 5.905 -3.996 -0.915 1.00 91.69 70 ASP A CA 1
ATOM 508 C C . ASP A 1 70 ? 5.666 -3.644 -2.389 1.00 91.69 70 ASP A C 1
ATOM 510 O O . ASP A 1 70 ? 6.544 -3.087 -3.060 1.00 91.69 70 ASP A O 1
ATOM 514 N N . ALA A 1 71 ? 4.480 -3.985 -2.895 1.00 92.38 71 ALA A N 1
ATOM 515 C CA . ALA A 1 71 ? 4.095 -3.709 -4.276 1.00 92.38 71 ALA A CA 1
ATOM 516 C C . ALA A 1 71 ? 3.819 -2.218 -4.507 1.00 92.38 71 ALA A C 1
ATOM 518 O O . ALA A 1 71 ? 4.156 -1.680 -5.560 1.00 92.38 71 ALA A O 1
ATOM 519 N N . ALA A 1 72 ? 3.237 -1.524 -3.529 1.00 94.25 72 ALA A N 1
ATOM 520 C CA . ALA A 1 72 ? 2.952 -0.106 -3.670 1.00 94.25 72 ALA A CA 1
ATOM 521 C C . ALA A 1 72 ? 4.248 0.691 -3.757 1.00 94.25 72 ALA A C 1
ATOM 523 O O . ALA A 1 72 ? 4.389 1.511 -4.660 1.00 94.25 72 ALA A O 1
ATOM 524 N N . LEU A 1 73 ? 5.227 0.417 -2.890 1.00 95.62 73 LEU A N 1
ATOM 525 C CA . LEU A 1 73 ? 6.497 1.140 -2.928 1.00 95.62 73 LEU A CA 1
ATOM 526 C C . LEU A 1 73 ? 7.229 0.911 -4.253 1.00 95.62 73 LEU A C 1
ATOM 528 O O . LEU A 1 73 ? 7.752 1.859 -4.840 1.00 95.62 73 LEU A O 1
ATOM 532 N N . ALA A 1 74 ? 7.202 -0.330 -4.743 1.00 95.06 74 ALA A N 1
ATOM 533 C CA . ALA A 1 74 ? 7.666 -0.688 -6.075 1.00 95.06 74 ALA A CA 1
ATOM 534 C C . ALA A 1 74 ? 6.967 0.134 -7.169 1.00 95.06 74 ALA A C 1
ATOM 536 O O . ALA A 1 74 ? 7.637 0.720 -8.013 1.00 95.06 74 ALA A O 1
ATOM 537 N N . GLY A 1 75 ? 5.638 0.240 -7.127 1.00 95.62 75 GLY A N 1
ATOM 538 C CA . GLY A 1 75 ? 4.865 1.050 -8.066 1.00 95.62 75 GLY A CA 1
ATOM 539 C C . GLY A 1 75 ? 5.211 2.539 -8.013 1.00 95.62 75 GLY A C 1
ATOM 540 O O . GLY A 1 75 ? 5.456 3.141 -9.055 1.00 95.62 75 GLY A O 1
ATOM 541 N N . TYR A 1 76 ? 5.276 3.133 -6.819 1.00 97.25 76 TYR A N 1
ATOM 542 C CA . TYR A 1 76 ? 5.516 4.569 -6.651 1.00 97.25 76 TYR A CA 1
ATOM 543 C C . TYR A 1 76 ? 6.965 4.971 -6.974 1.00 97.25 76 TYR A C 1
ATOM 545 O O . TYR A 1 76 ? 7.199 5.831 -7.823 1.00 97.25 76 TYR A O 1
ATOM 553 N N . LEU A 1 77 ? 7.957 4.353 -6.326 1.00 95.94 77 LEU A N 1
ATOM 554 C CA . LEU A 1 77 ? 9.367 4.709 -6.529 1.00 95.94 77 LEU A CA 1
ATOM 555 C C . LEU A 1 77 ? 9.966 4.068 -7.784 1.00 95.94 77 LEU A C 1
ATOM 557 O O . LEU A 1 77 ? 10.789 4.697 -8.443 1.00 95.94 77 LEU A O 1
ATOM 561 N N . GLY A 1 78 ? 9.552 2.851 -8.145 1.00 94.56 78 GLY A N 1
ATOM 562 C CA . GLY A 1 78 ? 10.028 2.181 -9.357 1.00 94.56 78 GLY A CA 1
ATOM 563 C C . GLY A 1 78 ? 9.564 2.885 -10.630 1.00 94.56 78 GLY A C 1
ATOM 564 O O . GLY A 1 78 ? 10.368 3.102 -11.532 1.00 94.56 78 GLY A O 1
ATOM 565 N N . THR A 1 79 ? 8.308 3.341 -10.676 1.00 95.75 79 THR A N 1
ATOM 566 C CA . THR A 1 79 ? 7.832 4.154 -11.809 1.00 95.75 79 THR A CA 1
ATOM 567 C C . THR A 1 79 ? 8.515 5.516 -11.849 1.00 95.75 79 THR A C 1
ATOM 569 O O . THR A 1 79 ? 8.894 5.979 -12.921 1.00 95.75 79 THR A O 1
ATOM 572 N N . ALA A 1 80 ? 8.743 6.143 -10.690 1.00 95.44 80 ALA A N 1
ATOM 573 C CA . ALA A 1 80 ? 9.486 7.397 -10.635 1.00 95.44 80 ALA A CA 1
ATOM 574 C C . ALA A 1 80 ? 10.920 7.226 -11.162 1.00 95.44 80 ALA A C 1
ATOM 576 O O . ALA A 1 80 ? 11.387 8.065 -11.924 1.00 95.44 80 ALA A O 1
ATOM 577 N N . LEU A 1 81 ? 11.600 6.125 -10.819 1.00 93.56 81 LEU A N 1
ATOM 578 C CA . LEU A 1 81 ? 12.922 5.801 -11.361 1.00 93.56 81 LEU A CA 1
ATOM 579 C C . LEU A 1 81 ? 12.896 5.648 -12.884 1.00 93.56 81 LEU A C 1
ATOM 581 O O . LEU A 1 81 ? 13.769 6.188 -13.557 1.00 93.56 81 LEU A O 1
ATOM 585 N N . ALA A 1 82 ? 11.905 4.928 -13.413 1.00 92.50 82 ALA A N 1
ATOM 586 C CA . ALA A 1 82 ? 11.775 4.689 -14.847 1.00 92.50 82 ALA A CA 1
ATOM 587 C C . ALA A 1 82 ? 11.551 5.982 -15.639 1.00 92.50 82 ALA A C 1
ATOM 589 O O . ALA A 1 82 ? 12.114 6.136 -16.711 1.00 92.50 82 ALA A O 1
ATOM 590 N N . LEU A 1 83 ? 10.754 6.910 -15.103 1.00 92.69 83 LEU A N 1
ATOM 591 C CA . LEU A 1 83 ? 10.447 8.181 -15.765 1.00 92.69 83 LEU A CA 1
ATOM 592 C C . LEU A 1 83 ? 11.553 9.234 -15.599 1.00 92.69 83 LEU A C 1
ATOM 594 O O . LEU A 1 83 ? 11.683 10.123 -16.434 1.00 92.69 83 LEU A O 1
ATOM 598 N N . LEU A 1 84 ? 12.338 9.169 -14.518 1.00 90.44 84 LEU A N 1
ATOM 599 C CA . LEU A 1 84 ? 13.462 10.083 -14.286 1.00 90.44 84 LEU A CA 1
ATOM 600 C C . LEU A 1 84 ? 14.753 9.632 -14.983 1.00 90.44 84 LEU A C 1
ATOM 602 O O . LEU A 1 84 ? 15.605 10.469 -15.285 1.00 90.44 84 LEU A O 1
ATOM 606 N N . GLY A 1 85 ? 14.938 8.324 -15.170 1.00 81.00 85 GLY A N 1
ATOM 607 C CA . GLY A 1 85 ? 16.094 7.742 -15.849 1.00 81.00 85 GLY A CA 1
ATOM 608 C C . GLY A 1 85 ? 15.832 7.495 -17.333 1.00 81.00 85 GLY A C 1
ATOM 609 O O . GLY A 1 85 ? 14.687 7.338 -17.737 1.00 81.00 85 GLY A O 1
ATOM 610 N N . PRO A 1 86 ? 16.875 7.382 -18.168 1.00 78.38 86 PRO A N 1
ATOM 611 C CA . PRO A 1 86 ? 16.716 7.065 -19.589 1.00 78.38 86 PRO A CA 1
ATOM 612 C C . PRO A 1 86 ? 16.499 5.560 -19.826 1.00 78.38 86 PRO A C 1
ATOM 614 O O . PRO A 1 86 ? 16.940 5.017 -20.838 1.00 78.38 86 PRO A O 1
ATOM 617 N N . LEU A 1 87 ? 15.901 4.849 -18.865 1.00 77.62 87 LEU A N 1
ATOM 618 C CA . LEU A 1 87 ? 15.727 3.406 -18.963 1.00 77.62 87 LEU A CA 1
ATOM 619 C C . LEU A 1 87 ? 14.465 3.079 -19.765 1.00 77.62 87 LEU A C 1
ATOM 621 O O . LEU A 1 87 ? 13.412 3.662 -19.505 1.00 77.62 87 LEU A O 1
ATOM 625 N N . PRO A 1 88 ? 14.517 2.091 -20.674 1.00 83.00 88 PRO A N 1
ATOM 626 C CA . PRO A 1 88 ? 13.294 1.544 -21.235 1.00 83.00 88 PRO A CA 1
ATOM 627 C C . PRO A 1 88 ? 12.434 0.923 -20.113 1.00 83.00 88 PRO A C 1
ATOM 629 O O . PRO A 1 88 ? 12.986 0.383 -19.146 1.00 83.00 88 PRO A O 1
ATOM 632 N N . PRO A 1 89 ? 11.091 0.933 -20.235 1.00 78.62 89 PRO A N 1
ATOM 633 C CA . PRO A 1 89 ? 10.172 0.517 -19.170 1.00 78.62 89 PRO A CA 1
ATOM 634 C C . PRO A 1 89 ? 10.455 -0.851 -18.531 1.00 78.62 89 PRO A C 1
ATOM 636 O O . PRO A 1 89 ? 10.244 -1.027 -17.335 1.00 78.62 89 PRO A O 1
ATOM 639 N N . LEU A 1 90 ? 10.951 -1.832 -19.291 1.00 81.81 90 LEU A N 1
ATOM 640 C CA . LEU A 1 90 ? 11.250 -3.169 -18.761 1.00 81.81 90 LEU A CA 1
ATOM 641 C C . LEU A 1 90 ? 12.602 -3.253 -18.038 1.00 81.81 90 LEU A C 1
ATOM 643 O O . LEU A 1 90 ? 12.752 -4.062 -17.122 1.00 81.81 90 LEU A O 1
ATOM 647 N N . ALA A 1 91 ? 13.570 -2.401 -18.385 1.00 85.56 91 ALA A N 1
ATOM 648 C CA . ALA A 1 91 ? 14.889 -2.402 -17.750 1.00 85.56 91 ALA A CA 1
ATOM 649 C C . ALA A 1 91 ? 14.858 -1.902 -16.299 1.00 85.56 91 ALA A C 1
ATOM 651 O O . ALA A 1 91 ? 15.803 -2.147 -15.550 1.00 85.56 91 ALA A O 1
ATOM 652 N N . VAL A 1 92 ? 13.778 -1.238 -15.865 1.00 87.44 92 VAL A N 1
ATOM 653 C CA . VAL A 1 92 ? 13.641 -0.828 -14.461 1.00 87.44 92 VAL A CA 1
ATOM 654 C C . VAL A 1 92 ? 13.264 -1.995 -13.542 1.00 87.44 92 VAL A C 1
ATOM 656 O O . VAL A 1 92 ? 13.588 -1.961 -12.359 1.00 87.44 92 VAL A O 1
ATOM 659 N N . LEU A 1 93 ? 12.620 -3.054 -14.054 1.00 89.69 93 LEU A N 1
ATOM 660 C CA . LEU A 1 93 ? 12.026 -4.116 -13.229 1.00 89.69 93 LEU A CA 1
ATOM 661 C C . LEU A 1 93 ? 13.020 -4.810 -12.279 1.00 89.69 93 LEU A C 1
ATOM 663 O O . LEU A 1 93 ? 12.669 -4.995 -11.111 1.00 89.69 93 LEU A O 1
ATOM 667 N N . PRO A 1 94 ? 14.266 -5.134 -12.684 1.00 88.88 94 PRO A N 1
ATOM 668 C CA . PRO A 1 94 ? 15.242 -5.693 -11.750 1.00 88.88 94 PRO A CA 1
ATOM 669 C C . PRO A 1 94 ? 15.607 -4.736 -10.608 1.00 88.88 94 PRO A C 1
ATOM 671 O O . PRO A 1 94 ? 15.878 -5.184 -9.497 1.00 88.88 94 PRO A O 1
ATOM 674 N N . LEU A 1 95 ? 15.573 -3.421 -10.855 1.00 88.94 95 LEU A N 1
ATOM 675 C CA . LEU A 1 95 ? 15.828 -2.389 -9.844 1.00 88.94 95 LEU A CA 1
ATOM 676 C C . LEU A 1 95 ? 14.621 -2.173 -8.919 1.00 88.94 95 LEU A C 1
ATOM 678 O O . LEU A 1 95 ? 14.781 -1.699 -7.797 1.00 88.94 95 LEU A O 1
ATOM 682 N N . VAL A 1 96 ? 13.416 -2.553 -9.350 1.00 89.81 96 VAL A N 1
ATOM 683 C CA . VAL A 1 96 ? 12.196 -2.455 -8.537 1.00 89.81 96 VAL A CA 1
ATOM 684 C C . VAL A 1 96 ? 12.166 -3.488 -7.407 1.00 89.81 96 VAL A C 1
ATOM 686 O O . VAL A 1 96 ? 11.668 -3.190 -6.322 1.00 89.81 96 VAL A O 1
ATOM 689 N N . VAL A 1 97 ? 12.738 -4.677 -7.609 1.00 89.19 97 VAL A N 1
ATOM 690 C CA . VAL A 1 97 ? 12.791 -5.739 -6.587 1.00 89.19 97 VAL A CA 1
ATOM 691 C C . VAL A 1 97 ? 13.438 -5.270 -5.268 1.00 89.19 97 VAL A C 1
ATOM 693 O O . VAL A 1 97 ? 12.794 -5.399 -4.224 1.00 89.19 97 VAL A O 1
ATOM 696 N N . PRO A 1 98 ? 14.654 -4.682 -5.250 1.00 91.00 98 PRO A N 1
ATOM 697 C CA . PRO A 1 98 ? 15.246 -4.191 -4.004 1.00 91.00 98 PRO A CA 1
ATOM 698 C C . PRO A 1 98 ? 14.469 -3.013 -3.394 1.00 91.00 98 PRO A C 1
ATOM 700 O O . PRO A 1 98 ? 14.356 -2.933 -2.171 1.00 91.00 98 PRO A O 1
ATOM 703 N N . ILE A 1 99 ? 13.875 -2.137 -4.216 1.00 93.44 99 ILE A N 1
ATOM 704 C CA . ILE A 1 99 ? 12.991 -1.060 -3.733 1.00 93.44 99 ILE A CA 1
ATOM 705 C C . ILE A 1 99 ? 11.789 -1.660 -2.992 1.00 93.44 99 ILE A C 1
ATOM 707 O O . ILE A 1 99 ? 11.445 -1.227 -1.894 1.00 93.44 99 ILE A O 1
ATOM 711 N N . SER A 1 100 ? 11.179 -2.702 -3.554 1.00 92.38 100 SER A N 1
ATOM 712 C CA . SER A 1 100 ? 10.070 -3.420 -2.930 1.00 92.38 100 SER A CA 1
ATOM 713 C C . SER A 1 100 ? 10.451 -4.053 -1.599 1.00 92.38 100 SER A C 1
ATOM 715 O O . SER A 1 100 ? 9.692 -3.975 -0.631 1.00 92.38 100 SER A O 1
ATOM 717 N N . PHE A 1 101 ? 11.641 -4.647 -1.526 1.00 91.19 101 PHE A N 1
ATOM 718 C CA . PHE A 1 101 ? 12.144 -5.247 -0.298 1.00 91.19 101 PHE A CA 1
ATOM 719 C C . PHE A 1 101 ? 12.318 -4.202 0.814 1.00 91.19 101 PHE A C 1
ATOM 721 O O . PHE A 1 101 ? 11.910 -4.439 1.951 1.00 91.19 101 PHE A O 1
ATOM 728 N N . ALA A 1 102 ? 12.819 -3.005 0.484 1.00 92.69 102 ALA A N 1
ATOM 729 C CA . ALA A 1 102 ? 12.887 -1.891 1.431 1.00 92.69 102 ALA A CA 1
ATOM 730 C C . ALA A 1 102 ? 11.498 -1.500 1.973 1.00 92.69 102 ALA A C 1
ATOM 732 O O . ALA A 1 102 ? 11.351 -1.196 3.158 1.00 92.69 102 ALA A O 1
ATOM 733 N N . GLY A 1 103 ? 10.455 -1.580 1.144 1.00 92.19 103 GLY A N 1
ATOM 734 C CA . GLY A 1 103 ? 9.074 -1.384 1.590 1.00 92.19 103 GLY A CA 1
ATOM 735 C C . GLY A 1 103 ? 8.584 -2.491 2.525 1.00 92.19 103 GLY A C 1
ATOM 736 O O . GLY A 1 103 ? 7.904 -2.203 3.509 1.00 92.19 103 GLY A O 1
ATOM 737 N N . GLY A 1 104 ? 9.013 -3.736 2.307 1.00 90.94 104 GLY A N 1
ATOM 738 C CA . GLY A 1 104 ? 8.804 -4.831 3.257 1.00 90.94 104 GLY A CA 1
ATOM 739 C C . GLY A 1 104 ? 9.400 -4.525 4.638 1.00 90.94 104 GLY A C 1
ATOM 740 O O . GLY A 1 104 ? 8.756 -4.762 5.660 1.00 90.94 104 GLY A O 1
ATOM 741 N N . LEU A 1 105 ? 10.582 -3.901 4.697 1.00 91.25 105 LEU A N 1
ATOM 742 C CA . LEU A 1 105 ? 11.180 -3.451 5.962 1.00 91.25 105 LEU A CA 1
ATOM 743 C C . LEU A 1 105 ? 10.362 -2.333 6.630 1.00 91.25 105 LEU A C 1
ATOM 745 O O . LEU A 1 105 ? 10.166 -2.365 7.847 1.00 91.25 105 LEU A O 1
ATOM 749 N N . LEU A 1 106 ? 9.835 -1.378 5.852 1.00 91.75 106 LEU A N 1
ATOM 750 C CA . LEU A 1 106 ? 8.916 -0.350 6.365 1.00 91.75 106 LEU A CA 1
ATOM 751 C C . LEU A 1 106 ? 7.638 -0.974 6.937 1.00 91.75 106 LEU A C 1
ATOM 753 O O . LEU A 1 106 ? 7.180 -0.575 8.011 1.00 91.75 106 LEU A O 1
ATOM 757 N N . TRP A 1 107 ? 7.090 -1.984 6.260 1.00 91.00 107 TRP A N 1
ATOM 758 C CA . TRP A 1 107 ? 5.948 -2.746 6.753 1.00 91.00 107 TRP A CA 1
ATOM 759 C C . TRP A 1 107 ? 6.264 -3.437 8.081 1.00 91.00 107 TRP A C 1
ATOM 761 O O . TRP A 1 107 ? 5.508 -3.292 9.041 1.00 91.00 107 TRP A O 1
ATOM 771 N N . LEU A 1 108 ? 7.405 -4.124 8.182 1.00 90.69 108 LEU A N 1
ATOM 772 C CA . LEU A 1 108 ? 7.838 -4.772 9.423 1.00 90.69 108 LEU A CA 1
ATOM 773 C C . LEU A 1 108 ? 7.992 -3.765 10.571 1.00 90.69 108 LEU A C 1
ATOM 775 O O . LEU A 1 108 ? 7.526 -4.026 11.684 1.00 90.69 108 LEU A O 1
ATOM 779 N N . ALA A 1 109 ? 8.585 -2.599 10.302 1.00 91.62 109 ALA A N 1
ATOM 780 C CA . ALA A 1 109 ? 8.717 -1.523 11.280 1.00 91.62 109 ALA A CA 1
ATOM 781 C C . ALA A 1 109 ? 7.344 -1.016 11.755 1.00 91.62 109 ALA A C 1
ATOM 783 O O . ALA A 1 109 ? 7.114 -0.917 12.964 1.00 91.62 109 ALA A O 1
ATOM 784 N N . ARG A 1 110 ? 6.404 -0.779 10.825 1.00 91.88 110 ARG A N 1
ATOM 785 C CA . ARG A 1 110 ? 5.015 -0.400 11.137 1.00 91.88 110 ARG A CA 1
ATOM 786 C C . ARG A 1 110 ? 4.339 -1.449 12.018 1.00 91.88 110 ARG A C 1
ATOM 788 O O . ARG A 1 110 ? 3.791 -1.096 13.059 1.00 91.88 110 ARG A O 1
ATOM 795 N N . MET A 1 111 ? 4.389 -2.724 11.629 1.00 91.75 111 MET A N 1
ATOM 796 C CA . MET A 1 111 ? 3.750 -3.816 12.373 1.00 91.75 111 MET A CA 1
ATOM 797 C C . MET A 1 111 ? 4.288 -3.933 13.798 1.00 91.75 111 MET A C 1
ATOM 799 O O . MET A 1 111 ? 3.521 -4.118 14.743 1.00 91.75 111 MET A O 1
ATOM 803 N N . ARG A 1 112 ? 5.614 -3.818 13.955 1.00 92.81 112 ARG A N 1
ATOM 804 C CA . ARG A 1 112 ? 6.282 -3.857 15.258 1.00 92.81 112 ARG A CA 1
ATOM 805 C C . ARG A 1 112 ? 5.873 -2.673 16.128 1.00 92.81 112 ARG A C 1
ATOM 807 O O . ARG A 1 112 ? 5.570 -2.864 17.301 1.00 92.81 112 ARG A O 1
ATOM 814 N N . ALA A 1 113 ? 5.845 -1.465 15.572 1.00 93.31 113 ALA A N 1
ATOM 815 C CA . ALA A 1 113 ? 5.405 -0.286 16.309 1.00 93.31 113 ALA A CA 1
ATOM 816 C C . ALA A 1 113 ? 3.922 -0.377 16.709 1.00 93.31 113 ALA A C 1
ATOM 818 O O . ALA A 1 113 ? 3.557 0.007 17.819 1.00 93.31 113 ALA A O 1
ATOM 819 N N . GLY A 1 114 ? 3.084 -0.974 15.857 1.00 94.50 114 GLY A N 1
ATOM 820 C CA . GLY A 1 114 ? 1.667 -1.197 16.139 1.00 94.50 114 GLY A CA 1
ATOM 821 C C . GLY A 1 114 ? 1.399 -2.042 17.389 1.00 94.50 114 GLY A C 1
ATOM 822 O O . GLY A 1 114 ? 0.413 -1.817 18.093 1.00 94.50 114 GLY A O 1
ATOM 823 N N . VAL A 1 115 ? 2.313 -2.959 17.731 1.00 95.44 115 VAL A N 1
ATOM 824 C CA . VAL A 1 115 ? 2.247 -3.737 18.982 1.00 95.44 115 VAL A CA 1
ATOM 825 C C . VAL A 1 115 ? 2.337 -2.822 20.206 1.00 95.44 115 VAL A C 1
ATOM 827 O O . VAL A 1 115 ? 1.619 -3.016 21.186 1.00 95.44 115 VAL A O 1
ATOM 830 N N . HIS A 1 116 ? 3.176 -1.785 20.153 1.00 95.44 116 HIS A N 1
ATOM 831 C CA . HIS A 1 116 ? 3.293 -0.828 21.251 1.00 95.44 116 HIS A CA 1
ATOM 832 C C . HIS A 1 116 ? 1.994 -0.039 21.446 1.00 95.44 116 HIS A C 1
ATOM 834 O O . HIS A 1 116 ? 1.504 0.066 22.570 1.00 95.44 116 HIS A O 1
ATOM 840 N N . PHE A 1 117 ? 1.391 0.446 20.355 1.00 95.56 117 PHE A N 1
ATOM 841 C CA . PHE A 1 117 ? 0.100 1.136 20.406 1.00 95.56 117 PHE A CA 1
ATOM 842 C C . PHE A 1 117 ? -1.025 0.233 20.899 1.00 95.56 117 PHE A C 1
ATOM 844 O O . PHE A 1 117 ? -1.857 0.670 21.691 1.00 95.56 117 PHE A O 1
ATOM 851 N N . ALA A 1 118 ? -1.021 -1.037 20.491 1.00 94.38 118 ALA A N 1
ATOM 852 C CA . ALA A 1 118 ? -1.951 -2.029 21.001 1.00 94.38 118 ALA A CA 1
ATOM 853 C C . ALA A 1 118 ? -1.840 -2.140 22.531 1.00 94.38 118 ALA A C 1
ATOM 855 O O . ALA A 1 118 ? -2.804 -1.832 23.223 1.00 94.38 118 ALA A O 1
ATOM 856 N N . ARG A 1 119 ? -0.664 -2.462 23.071 1.00 95.38 119 ARG A N 1
ATOM 857 C CA . ARG A 1 119 ? -0.480 -2.588 24.528 1.00 95.38 119 ARG A CA 1
ATOM 858 C C . ARG A 1 119 ? -0.775 -1.293 25.281 1.00 95.38 119 ARG A C 1
ATOM 860 O O . ARG A 1 119 ? -1.239 -1.319 26.418 1.00 95.38 119 ARG A O 1
ATOM 867 N N . TRP A 1 120 ? -0.492 -0.144 24.671 1.00 94.94 120 TRP A N 1
ATOM 868 C CA . TRP A 1 120 ? -0.817 1.146 25.266 1.00 94.94 120 TRP A CA 1
ATOM 869 C C . TRP A 1 120 ? -2.324 1.420 25.284 1.00 94.94 120 TRP A C 1
ATOM 871 O O . TRP A 1 120 ? -2.813 1.952 26.277 1.00 94.94 120 TRP A O 1
ATOM 881 N N . THR A 1 121 ? -3.060 0.991 24.255 1.00 94.56 121 THR A N 1
ATOM 882 C CA . THR A 1 121 ? -4.532 1.008 24.249 1.00 94.56 121 THR A CA 1
ATOM 883 C C . THR A 1 121 ? -5.065 0.269 25.476 1.00 94.56 121 THR A C 1
ATOM 885 O O . THR A 1 121 ? -5.852 0.838 26.225 1.00 94.56 121 THR A O 1
ATOM 888 N N . ASP A 1 122 ? -4.556 -0.937 25.746 1.00 94.25 122 ASP A N 1
ATOM 889 C CA . ASP A 1 122 ? -5.000 -1.750 26.887 1.00 94.25 122 ASP A CA 1
ATOM 890 C C . ASP A 1 122 ? -4.713 -1.041 28.215 1.00 94.25 122 ASP A C 1
ATOM 892 O O . ASP A 1 122 ? -5.598 -0.872 29.049 1.00 94.25 122 ASP A O 1
ATOM 896 N N . ARG A 1 123 ? -3.495 -0.508 28.385 1.00 94.50 123 ARG A N 1
ATOM 897 C CA . ARG A 1 123 ? -3.135 0.277 29.580 1.00 94.50 123 ARG A CA 1
ATOM 898 C C . ARG A 1 123 ? -4.049 1.487 29.768 1.00 94.50 123 ARG A C 1
ATOM 900 O O . ARG A 1 123 ? -4.487 1.751 30.882 1.00 94.50 123 ARG A O 1
ATOM 907 N N . MET A 1 124 ? -4.351 2.204 28.686 1.00 93.06 124 MET A N 1
ATOM 908 C CA . MET A 1 124 ? -5.239 3.366 28.700 1.00 93.06 124 MET A CA 1
ATOM 909 C C . MET A 1 124 ? -6.695 2.995 28.984 1.00 93.06 124 MET A C 1
ATOM 911 O O . MET A 1 124 ? -7.433 3.850 29.458 1.00 93.06 124 MET A O 1
ATOM 915 N N . LEU A 1 125 ? -7.138 1.768 28.720 1.00 93.31 125 LEU A N 1
ATOM 916 C CA . LEU A 1 125 ? -8.497 1.333 29.049 1.00 93.31 125 LEU A CA 1
ATOM 917 C C . LEU A 1 125 ? -8.597 0.723 30.451 1.00 93.31 125 LEU A C 1
ATOM 919 O O . LEU A 1 125 ? -9.638 0.865 31.086 1.00 93.31 125 LEU A O 1
ATOM 923 N N . SER A 1 126 ? -7.521 0.125 30.971 1.00 92.44 126 SER A N 1
ATOM 924 C CA . SER A 1 126 ? -7.544 -0.564 32.265 1.00 92.44 126 SER A CA 1
ATOM 925 C C . SER A 1 126 ? -7.030 0.257 33.454 1.00 92.44 126 SER A C 1
ATOM 927 O O . SER A 1 126 ? -7.461 -0.006 34.574 1.00 92.44 126 SER A O 1
ATOM 929 N N . GLN A 1 127 ? -6.091 1.201 33.279 1.00 90.94 127 GLN A N 1
ATOM 930 C CA . GLN A 1 127 ? -5.384 1.827 34.414 1.00 90.94 127 GLN A CA 1
ATOM 931 C C . GLN A 1 127 ? -5.037 3.322 34.196 1.00 90.94 127 GLN A C 1
ATOM 933 O O . GLN A 1 127 ? -4.099 3.630 33.458 1.00 90.94 127 GLN A O 1
ATOM 938 N N . PRO A 1 128 ? -5.713 4.271 34.884 1.00 88.06 128 PRO A N 1
ATOM 939 C CA . PRO A 1 128 ? -7.009 4.118 35.552 1.00 88.06 128 PRO A CA 1
ATOM 940 C C . PRO A 1 128 ? -8.139 3.947 34.520 1.00 88.06 128 PRO A C 1
ATOM 942 O O . PRO A 1 128 ? -8.065 4.554 33.438 1.00 88.06 128 PRO A O 1
ATOM 945 N N . PRO A 1 129 ? -9.197 3.175 34.835 1.00 88.81 129 PRO A N 1
ATOM 946 C CA . PRO A 1 129 ? -10.319 3.009 33.926 1.00 88.81 129 PRO A CA 1
ATOM 947 C C . PRO A 1 129 ? -10.969 4.371 33.621 1.00 88.81 129 PRO A C 1
ATOM 949 O O . PRO A 1 129 ? -11.036 5.249 34.487 1.00 88.81 129 PRO A O 1
ATOM 952 N N . PRO A 1 130 ? -11.392 4.610 32.372 1.00 91.94 130 PRO A N 1
ATOM 953 C CA . PRO A 1 130 ? -12.014 5.868 31.984 1.00 91.94 130 PRO A CA 1
ATOM 954 C C . PRO A 1 130 ? -13.385 6.031 32.654 1.00 91.94 130 PRO A C 1
ATOM 956 O O . PRO A 1 130 ? -14.283 5.217 32.467 1.00 91.94 130 PRO A O 1
ATOM 959 N N . ALA A 1 131 ? -13.579 7.141 33.368 1.00 89.81 131 ALA A N 1
ATOM 960 C CA . ALA A 1 131 ? -14.821 7.434 34.086 1.00 89.81 131 ALA A CA 1
ATOM 961 C C . ALA A 1 131 ? -16.004 7.720 33.143 1.00 89.81 131 ALA A C 1
ATOM 963 O O . ALA A 1 131 ? -17.167 7.562 33.513 1.00 89.81 131 ALA A O 1
ATOM 964 N N . SER A 1 132 ? -15.730 8.157 31.908 1.00 94.38 132 SER A N 1
ATOM 965 C CA . SER A 1 132 ? -16.765 8.470 30.922 1.00 94.38 132 SER A CA 1
ATOM 966 C C . SER A 1 132 ? -16.525 7.782 29.583 1.00 94.38 132 SER A C 1
ATOM 968 O O . SER A 1 132 ? -15.397 7.593 29.129 1.00 94.38 132 SER A O 1
ATOM 970 N N . LYS A 1 133 ? -17.616 7.483 28.874 1.00 93.94 133 LYS A N 1
ATOM 971 C CA . LYS A 1 133 ? -17.567 6.930 27.510 1.00 93.94 133 LYS A CA 1
ATOM 972 C C . LYS A 1 133 ? -16.813 7.833 26.531 1.00 93.94 133 LYS A C 1
ATOM 974 O O . LYS A 1 133 ? -16.204 7.349 25.585 1.00 93.94 133 LYS A O 1
ATOM 979 N N . ALA A 1 134 ? -16.847 9.148 26.752 1.00 95.31 134 ALA A N 1
ATOM 980 C CA . ALA A 1 134 ? -16.095 10.101 25.941 1.00 95.31 134 ALA A CA 1
ATOM 981 C C . ALA A 1 134 ? -14.580 9.907 26.106 1.00 95.31 134 ALA A C 1
ATOM 983 O O . ALA A 1 134 ? -13.853 9.960 25.117 1.00 95.31 134 ALA A O 1
ATOM 984 N N . GLN A 1 135 ? -14.111 9.610 27.324 1.00 95.00 135 GLN A N 1
ATOM 985 C CA . GLN A 1 135 ? -12.706 9.279 27.570 1.00 95.00 135 GLN A CA 1
ATOM 986 C C . GLN A 1 135 ? -12.304 7.969 26.885 1.00 95.00 135 GLN A C 1
ATOM 988 O O . GLN A 1 135 ? -11.228 7.923 26.297 1.00 95.00 135 GLN A O 1
ATOM 993 N N . VAL A 1 136 ? -13.166 6.942 26.887 1.00 94.94 136 VAL A N 1
ATOM 994 C CA . VAL A 1 136 ? -12.929 5.692 26.132 1.00 94.94 136 VAL A CA 1
ATOM 995 C C . VAL A 1 136 ? -12.707 5.994 24.649 1.00 94.94 136 VAL A C 1
ATOM 997 O O . VAL A 1 136 ? -11.693 5.602 24.075 1.00 94.94 136 VAL A O 1
ATOM 1000 N N . VAL A 1 137 ? -13.632 6.745 24.039 1.00 96.56 137 VAL A N 1
ATOM 1001 C CA . VAL A 1 137 ? -13.570 7.107 22.615 1.00 96.56 137 VAL A CA 1
ATOM 1002 C C . VAL A 1 137 ? -12.307 7.915 22.312 1.00 96.56 137 VAL A C 1
ATOM 1004 O O . VAL A 1 137 ? -11.621 7.620 21.340 1.00 96.56 137 VAL A O 1
ATOM 1007 N N . ALA A 1 138 ? -11.969 8.903 23.145 1.00 96.62 138 ALA A N 1
ATOM 1008 C CA . ALA A 1 138 ? -10.781 9.732 22.951 1.00 96.62 138 ALA A CA 1
ATOM 1009 C C . ALA A 1 138 ? -9.481 8.917 23.052 1.00 96.62 138 ALA A C 1
ATOM 1011 O O . ALA A 1 138 ? -8.598 9.062 22.208 1.00 96.62 138 ALA A O 1
ATOM 1012 N N . ARG A 1 139 ? -9.375 8.027 24.050 1.00 95.88 139 ARG A N 1
ATOM 1013 C CA . ARG A 1 139 ? -8.203 7.160 24.250 1.00 95.88 139 ARG A CA 1
ATOM 1014 C C . ARG A 1 139 ? -8.031 6.173 23.094 1.00 95.88 139 ARG A C 1
ATOM 1016 O O . ARG A 1 139 ? -6.920 6.041 22.583 1.00 95.88 139 ARG A O 1
ATOM 1023 N N . LEU A 1 140 ? -9.113 5.542 22.629 1.00 95.88 140 LEU A N 1
ATOM 1024 C CA . LEU A 1 140 ? -9.075 4.664 21.455 1.00 95.88 140 LEU A CA 1
ATOM 1025 C C . LEU A 1 140 ? -8.740 5.431 20.175 1.00 95.88 140 LEU A C 1
ATOM 1027 O O . LEU A 1 140 ? -7.888 4.991 19.412 1.00 95.88 140 LEU A O 1
ATOM 1031 N N . PHE A 1 141 ? -9.344 6.598 19.946 1.00 96.69 141 PHE A N 1
ATOM 1032 C CA . PHE A 1 141 ? -9.021 7.422 18.781 1.00 96.69 141 PHE A CA 1
ATOM 1033 C C . PHE A 1 141 ? -7.533 7.786 18.752 1.00 96.69 141 PHE A C 1
ATOM 1035 O O . PHE A 1 141 ? -6.881 7.651 17.719 1.00 96.69 141 PHE A O 1
ATOM 1042 N N . LEU A 1 142 ? -6.980 8.199 19.894 1.00 96.56 142 LEU A N 1
ATOM 1043 C CA . LEU A 1 142 ? -5.575 8.570 20.017 1.00 96.56 142 LEU A CA 1
ATOM 1044 C C . LEU A 1 142 ? -4.637 7.395 19.697 1.00 96.56 142 LEU A C 1
ATOM 1046 O O . LEU A 1 142 ? -3.695 7.548 18.921 1.00 96.56 142 LEU A O 1
ATOM 1050 N N . THR A 1 143 ? -4.904 6.233 20.294 1.00 95.75 143 THR A N 1
ATOM 1051 C CA . THR A 1 143 ? -4.010 5.063 20.268 1.00 95.75 143 THR A CA 1
ATOM 1052 C C . THR A 1 143 ? -4.189 4.170 19.042 1.00 95.75 143 THR A C 1
ATOM 1054 O O . THR A 1 143 ? -3.223 3.548 18.616 1.00 95.75 143 THR A O 1
ATOM 1057 N N . HIS A 1 144 ? -5.381 4.122 18.442 1.00 95.31 144 HIS A N 1
ATOM 1058 C CA . HIS A 1 144 ? -5.679 3.295 17.266 1.00 95.31 144 HIS A CA 1
ATOM 1059 C C . HIS A 1 144 ? -5.663 4.084 15.953 1.00 95.31 144 HIS A C 1
ATOM 1061 O O . HIS A 1 144 ? -5.228 3.564 14.925 1.00 95.31 144 HIS A O 1
ATOM 1067 N N . VAL A 1 145 ? -6.123 5.338 15.969 1.00 95.50 145 VAL A N 1
ATOM 1068 C CA . VAL A 1 145 ? -6.247 6.154 14.755 1.00 95.50 145 VAL A CA 1
ATOM 1069 C C . VAL A 1 145 ? -5.114 7.167 14.678 1.00 95.50 145 VAL A C 1
ATOM 1071 O O . VAL A 1 145 ? -4.213 7.009 13.860 1.00 95.50 145 VAL A O 1
ATOM 1074 N N . LEU A 1 146 ? -5.118 8.190 15.531 1.00 96.38 146 LEU A N 1
ATOM 1075 C CA . LEU A 1 146 ? -4.274 9.370 15.353 1.00 96.38 146 LEU A CA 1
ATOM 1076 C C . LEU A 1 146 ? -2.777 9.039 15.369 1.00 96.38 146 LEU A C 1
ATOM 1078 O O . LEU A 1 146 ? -2.084 9.305 14.390 1.00 96.38 146 LEU A O 1
ATOM 1082 N N . LEU A 1 147 ? -2.266 8.448 16.452 1.00 96.12 147 LEU A N 1
ATOM 1083 C CA . LEU A 1 147 ? -0.826 8.220 16.598 1.00 96.12 147 LEU A CA 1
ATOM 1084 C C . LEU A 1 147 ? -0.280 7.151 15.642 1.00 96.12 147 LEU A C 1
ATOM 1086 O O . LEU A 1 147 ? 0.760 7.409 15.034 1.00 96.12 147 LEU A O 1
ATOM 1090 N N . PRO A 1 148 ? -0.965 6.015 15.405 1.00 95.50 148 PRO A N 1
ATOM 1091 C CA . PRO A 1 148 ? -0.555 5.081 14.360 1.00 95.50 148 PRO A CA 1
ATOM 1092 C C . PRO A 1 148 ? -0.552 5.705 12.960 1.00 95.50 148 PRO A C 1
ATOM 1094 O O . PRO A 1 148 ? 0.357 5.421 12.183 1.00 95.50 148 PRO A O 1
ATOM 1097 N N . GLN A 1 149 ? -1.513 6.581 12.632 1.00 95.25 149 GLN A N 1
ATOM 1098 C CA . GLN A 1 149 ? -1.528 7.268 11.334 1.00 95.25 149 GLN A CA 1
ATOM 1099 C C . GLN A 1 149 ? -0.447 8.338 11.204 1.00 95.25 149 GLN A C 1
ATOM 1101 O O . GLN A 1 149 ? 0.112 8.489 10.120 1.00 95.25 149 GLN A O 1
ATOM 1106 N N . LEU A 1 150 ? -0.119 9.049 12.285 1.00 95.69 150 LEU A N 1
ATOM 1107 C CA . LEU A 1 150 ? 1.015 9.972 12.308 1.00 95.69 150 LEU A CA 1
ATOM 1108 C C . LEU A 1 150 ? 2.338 9.218 12.179 1.00 95.69 150 LEU A C 1
ATOM 1110 O O . LEU A 1 150 ? 3.194 9.624 11.399 1.00 95.69 150 LEU A O 1
ATOM 1114 N N . LEU A 1 151 ? 2.493 8.086 12.871 1.00 94.94 151 LEU A N 1
ATOM 1115 C CA . LEU A 1 151 ? 3.666 7.237 12.698 1.00 94.94 151 LEU A CA 1
ATOM 1116 C C . LEU A 1 151 ? 3.755 6.712 11.264 1.00 94.94 151 LEU A C 1
ATOM 1118 O O . LEU A 1 151 ? 4.827 6.765 10.674 1.00 94.94 151 LEU A O 1
ATOM 1122 N N . LEU A 1 152 ? 2.648 6.234 10.688 1.00 94.62 152 LEU A N 1
ATOM 1123 C CA . LEU A 1 152 ? 2.614 5.799 9.294 1.00 94.62 152 LEU A CA 1
ATOM 1124 C C . LEU A 1 152 ? 3.030 6.933 8.357 1.00 94.62 152 LEU A C 1
ATOM 1126 O O . LEU A 1 152 ? 3.833 6.704 7.457 1.00 94.62 152 LEU A O 1
ATOM 1130 N N . LEU A 1 153 ? 2.515 8.144 8.577 1.00 95.06 153 LEU A N 1
ATOM 1131 C CA . LEU A 1 153 ? 2.898 9.319 7.804 1.00 95.06 153 LEU A CA 1
ATOM 1132 C C . LEU A 1 153 ? 4.406 9.554 7.905 1.00 95.06 153 LEU A C 1
ATOM 1134 O O . LEU A 1 153 ? 5.055 9.685 6.881 1.00 95.06 153 LEU A O 1
ATOM 1138 N N . LEU A 1 154 ? 4.999 9.519 9.098 1.00 94.50 154 LEU A N 1
ATOM 1139 C CA . LEU A 1 154 ? 6.448 9.690 9.262 1.00 94.50 154 LEU A CA 1
ATOM 1140 C C . LEU A 1 154 ? 7.255 8.561 8.598 1.00 94.50 154 LEU A C 1
ATOM 1142 O O . LEU A 1 154 ? 8.214 8.833 7.879 1.00 94.50 154 LEU A O 1
ATOM 1146 N N . LEU A 1 155 ? 6.841 7.304 8.788 1.00 92.81 155 LEU A N 1
ATOM 1147 C CA . LEU A 1 155 ? 7.486 6.113 8.221 1.00 92.81 155 LEU A CA 1
ATOM 1148 C C . LEU A 1 155 ? 7.361 6.014 6.697 1.00 92.81 155 LEU A C 1
ATOM 1150 O O . LEU A 1 155 ? 8.072 5.225 6.087 1.00 92.81 155 LEU A O 1
ATOM 1154 N N . THR A 1 156 ? 6.461 6.771 6.074 1.00 92.62 156 THR A N 1
ATOM 1155 C CA . THR A 1 156 ? 6.259 6.761 4.619 1.00 92.62 156 THR A CA 1
ATOM 1156 C C . THR A 1 156 ? 6.767 8.053 3.998 1.00 92.62 156 THR A C 1
ATOM 1158 O O . THR A 1 156 ? 7.635 8.017 3.132 1.00 92.62 156 THR A O 1
ATOM 1161 N N . LEU A 1 157 ? 6.305 9.204 4.484 1.00 93.38 157 LEU A N 1
ATOM 1162 C CA . LEU A 1 157 ? 6.610 10.517 3.932 1.00 93.38 157 LEU A CA 1
ATOM 1163 C C . LEU A 1 157 ? 8.108 10.816 3.948 1.00 93.38 157 LEU A C 1
ATOM 1165 O O . LEU A 1 157 ? 8.643 11.280 2.944 1.00 93.38 157 LEU A O 1
ATOM 1169 N N . LEU A 1 158 ? 8.786 10.532 5.065 1.00 92.44 158 LEU A N 1
ATOM 1170 C CA . LEU A 1 158 ? 10.204 10.840 5.218 1.00 92.44 158 LEU A CA 1
ATOM 1171 C C . LEU A 1 158 ? 11.079 9.947 4.320 1.00 92.44 158 LEU A C 1
ATOM 1173 O O . LEU A 1 158 ? 11.737 10.494 3.437 1.00 92.44 158 LEU A O 1
ATOM 1177 N N . PRO A 1 159 ? 11.094 8.605 4.451 1.00 93.44 159 PRO A N 1
ATOM 1178 C CA . PRO A 1 159 ? 11.992 7.783 3.641 1.00 93.44 159 PRO A CA 1
ATOM 1179 C C . PRO A 1 159 ? 11.633 7.800 2.152 1.00 93.44 159 PRO A C 1
ATOM 1181 O O . PRO A 1 159 ? 12.534 7.855 1.320 1.00 93.44 159 PRO A O 1
ATOM 1184 N N . VAL A 1 160 ? 10.344 7.810 1.789 1.00 95.62 160 VAL A N 1
ATOM 1185 C CA . VAL A 1 160 ? 9.925 7.824 0.376 1.00 95.62 160 VAL A CA 1
ATOM 1186 C C . VAL A 1 160 ? 10.118 9.202 -0.240 1.00 95.62 160 VAL A C 1
ATOM 1188 O O . VAL A 1 160 ? 10.580 9.298 -1.374 1.00 95.62 160 VAL A O 1
ATOM 1191 N N . GLY A 1 161 ? 9.840 10.273 0.506 1.00 94.81 161 GLY A N 1
ATOM 1192 C CA . GLY A 1 161 ? 10.098 11.640 0.058 1.00 94.81 161 GLY A CA 1
ATOM 1193 C C . GLY A 1 161 ? 11.588 11.904 -0.149 1.00 94.81 161 GLY A C 1
ATOM 1194 O O . GLY A 1 161 ? 11.965 12.449 -1.185 1.00 94.81 161 GLY A O 1
ATOM 1195 N N . LEU A 1 162 ? 12.440 11.457 0.782 1.00 94.19 162 LEU A N 1
ATOM 1196 C CA . LEU A 1 162 ? 13.898 11.535 0.644 1.00 94.19 162 LEU A CA 1
ATOM 1197 C C . LEU A 1 162 ? 14.398 10.681 -0.525 1.00 94.19 162 LEU A C 1
ATOM 1199 O O . LEU A 1 162 ? 15.203 11.157 -1.322 1.00 94.19 162 LEU A O 1
ATOM 1203 N N . ALA A 1 163 ? 13.891 9.455 -0.687 1.00 94.69 163 ALA A N 1
ATOM 1204 C CA . ALA A 1 163 ? 14.265 8.609 -1.815 1.00 94.69 163 ALA A CA 1
ATOM 1205 C C . ALA A 1 163 ? 13.877 9.251 -3.160 1.00 94.69 163 ALA A C 1
ATOM 1207 O O . ALA A 1 163 ? 14.702 9.345 -4.066 1.00 94.69 163 ALA A O 1
ATOM 1208 N N . ALA A 1 164 ? 12.650 9.764 -3.273 1.00 95.00 164 ALA A N 1
ATOM 1209 C CA . ALA A 1 164 ? 12.160 10.432 -4.475 1.00 95.00 164 ALA A CA 1
ATOM 1210 C C . ALA A 1 164 ? 12.900 11.729 -4.796 1.00 95.00 164 ALA A C 1
ATOM 1212 O O . ALA A 1 164 ? 13.174 12.004 -5.961 1.00 95.00 164 ALA A O 1
ATOM 1213 N N . ALA A 1 165 ? 13.236 12.524 -3.783 1.00 93.56 165 ALA A N 1
ATOM 1214 C CA . ALA A 1 165 ? 13.888 13.803 -4.001 1.00 93.56 165 ALA A CA 1
ATOM 1215 C C . ALA A 1 165 ? 15.401 13.659 -4.229 1.00 93.56 165 ALA A C 1
ATOM 1217 O O . ALA A 1 165 ? 15.958 14.391 -5.043 1.00 93.56 165 ALA A O 1
ATOM 1218 N N . TRP A 1 166 ? 16.080 12.805 -3.455 1.00 91.69 166 TRP A N 1
ATOM 1219 C CA . TRP A 1 166 ? 17.542 12.849 -3.308 1.00 91.69 166 TRP A CA 1
ATOM 1220 C C . TRP A 1 166 ? 18.244 11.571 -3.771 1.00 91.69 166 TRP A C 1
ATOM 1222 O O . TRP A 1 166 ? 19.384 11.654 -4.213 1.00 91.69 166 TRP A O 1
ATOM 1232 N N . LEU A 1 167 ? 17.596 10.403 -3.708 1.00 91.75 167 LEU A N 1
ATOM 1233 C CA . LEU A 1 167 ? 18.210 9.138 -4.138 1.00 91.75 167 LEU A CA 1
ATOM 1234 C C . LEU A 1 167 ? 17.974 8.860 -5.627 1.00 91.75 167 LEU A C 1
ATOM 1236 O O . LEU A 1 167 ? 18.901 8.499 -6.351 1.00 91.75 167 LEU A O 1
ATOM 1240 N N . LEU A 1 168 ? 16.732 9.028 -6.084 1.00 92.00 168 LEU A N 1
ATOM 1241 C CA . LEU A 1 168 ? 16.317 8.672 -7.438 1.00 92.00 168 LEU A CA 1
ATOM 1242 C C . LEU A 1 168 ? 17.006 9.501 -8.537 1.00 92.00 168 LEU A C 1
ATOM 1244 O O . LEU A 1 168 ? 17.479 8.890 -9.493 1.00 92.00 168 LEU A O 1
ATOM 1248 N N . PRO A 1 169 ? 17.141 10.841 -8.441 1.00 90.31 169 PRO A N 1
ATOM 1249 C CA . PRO A 1 169 ? 17.757 11.612 -9.523 1.00 90.31 169 PRO A CA 1
ATOM 1250 C C . PRO A 1 169 ? 19.249 11.301 -9.754 1.00 90.31 169 PRO A C 1
ATOM 1252 O O . PRO A 1 169 ? 19.635 11.123 -10.910 1.00 90.31 169 PRO A O 1
ATOM 1255 N N . PRO A 1 170 ? 20.112 11.190 -8.721 1.00 90.44 170 PRO A N 1
ATOM 1256 C CA . PRO A 1 170 ? 21.493 10.745 -8.914 1.00 90.44 170 PRO A CA 1
ATOM 1257 C C . PRO A 1 170 ? 21.587 9.324 -9.467 1.00 90.44 170 PRO A C 1
ATOM 1259 O O . PRO A 1 170 ? 22.409 9.077 -10.344 1.00 90.44 170 PRO A O 1
ATOM 1262 N N . LEU A 1 171 ? 20.726 8.410 -9.006 1.00 89.19 171 LEU A N 1
ATOM 1263 C CA . LEU A 1 171 ? 20.674 7.045 -9.524 1.00 89.19 171 LEU A CA 1
ATOM 1264 C C . LEU A 1 171 ? 20.303 7.026 -11.013 1.00 89.19 171 LEU A C 1
ATOM 1266 O O . LEU A 1 171 ? 20.975 6.374 -11.804 1.00 89.19 171 LEU A O 1
ATOM 1270 N N . ALA A 1 172 ? 19.287 7.791 -11.410 1.00 88.19 172 ALA A N 1
ATOM 1271 C CA . ALA A 1 172 ? 18.881 7.951 -12.803 1.00 88.19 172 ALA A CA 1
ATOM 1272 C C . ALA A 1 172 ? 20.020 8.492 -13.686 1.00 88.19 172 ALA A C 1
ATOM 1274 O O . ALA A 1 172 ? 20.274 7.958 -14.766 1.00 88.19 172 ALA A O 1
ATOM 1275 N N . ARG A 1 173 ? 20.752 9.510 -13.211 1.00 87.00 173 ARG A N 1
ATOM 1276 C CA . ARG A 1 173 ? 21.927 10.058 -13.913 1.00 87.00 173 ARG A CA 1
ATOM 1277 C C . ARG A 1 173 ? 23.055 9.043 -14.023 1.00 87.00 173 ARG A C 1
ATOM 1279 O O . ARG A 1 173 ? 23.637 8.908 -15.090 1.00 87.00 173 ARG A O 1
ATOM 1286 N N . PHE A 1 174 ? 23.342 8.319 -12.945 1.00 86.88 174 PHE A N 1
ATOM 1287 C CA . PHE A 1 174 ? 24.349 7.266 -12.954 1.00 86.88 174 PHE A CA 1
ATOM 1288 C C . PHE A 1 174 ? 24.021 6.215 -14.018 1.00 86.88 174 PHE A C 1
ATOM 1290 O O . PHE A 1 174 ? 24.861 5.945 -14.872 1.00 86.88 174 PHE A O 1
ATOM 1297 N N . LEU A 1 175 ? 22.777 5.722 -14.039 1.00 84.12 175 LEU A N 1
ATOM 1298 C CA . LEU A 1 175 ? 22.292 4.755 -15.027 1.00 84.12 175 LEU A CA 1
ATOM 1299 C C . LEU A 1 175 ? 22.402 5.274 -16.470 1.00 84.12 175 LEU A C 1
ATOM 1301 O O . LEU A 1 175 ? 22.731 4.500 -17.361 1.00 84.12 175 LEU A O 1
ATOM 1305 N N . ALA A 1 176 ? 22.191 6.576 -16.692 1.00 80.94 176 ALA A N 1
ATOM 1306 C CA . ALA A 1 176 ? 22.362 7.220 -17.997 1.00 80.94 176 ALA A CA 1
ATOM 1307 C C . ALA A 1 176 ? 23.813 7.221 -18.498 1.00 80.94 176 ALA A C 1
ATOM 1309 O O . ALA A 1 176 ? 24.059 7.210 -19.701 1.00 80.94 176 ALA A O 1
ATOM 1310 N N . THR A 1 177 ? 24.770 7.280 -17.573 1.00 83.12 177 THR A N 1
ATOM 1311 C CA . THR A 1 177 ? 26.202 7.409 -17.876 1.00 83.12 177 THR A CA 1
ATOM 1312 C C . THR A 1 177 ? 26.957 6.086 -17.874 1.00 83.12 177 THR A C 1
ATOM 1314 O O . THR A 1 177 ? 28.170 6.095 -18.066 1.00 83.12 177 THR A O 1
ATOM 1317 N N . LEU A 1 178 ? 26.282 4.957 -17.631 1.00 79.88 178 LEU A N 1
ATOM 1318 C CA . LEU A 1 178 ? 26.943 3.658 -17.526 1.00 79.88 178 LEU A CA 1
ATOM 1319 C C . LEU A 1 178 ? 27.515 3.225 -18.885 1.00 79.88 178 LEU A C 1
ATOM 1321 O O . LEU A 1 178 ? 26.740 2.952 -19.806 1.00 79.88 178 LEU A O 1
ATOM 1325 N N . PRO A 1 179 ? 28.853 3.132 -19.033 1.00 75.25 179 PRO A N 1
ATOM 1326 C CA . PRO A 1 179 ? 29.442 2.605 -20.251 1.00 75.25 179 PRO A CA 1
ATOM 1327 C C . PRO A 1 179 ? 29.187 1.092 -20.351 1.00 75.25 179 PRO A C 1
ATOM 1329 O O . PRO A 1 179 ? 28.994 0.428 -19.325 1.00 75.25 179 PRO A O 1
ATOM 1332 N N . PRO A 1 180 ? 29.231 0.515 -21.566 1.00 76.31 180 PRO A N 1
ATOM 1333 C CA . PRO A 1 180 ? 29.204 -0.932 -21.738 1.00 76.31 180 PRO A CA 1
ATOM 1334 C C . PRO A 1 180 ? 30.303 -1.588 -20.896 1.00 76.31 180 PRO A C 1
ATOM 1336 O O . PRO A 1 180 ? 31.468 -1.188 -20.963 1.00 76.31 180 PRO A O 1
ATOM 1339 N N . LEU A 1 181 ? 29.941 -2.588 -20.094 1.00 74.56 181 LEU A N 1
ATOM 1340 C CA . LEU A 1 181 ? 30.878 -3.249 -19.194 1.00 74.56 181 LEU A CA 1
ATOM 1341 C C . LEU A 1 181 ? 31.800 -4.169 -20.014 1.00 74.56 181 LEU A C 1
ATOM 1343 O O . LEU A 1 181 ? 31.292 -5.019 -20.752 1.00 74.56 181 LEU A O 1
ATOM 1347 N N . PRO A 1 182 ? 33.134 -4.048 -19.907 1.00 67.44 182 PRO A N 1
ATOM 1348 C CA . PRO A 1 182 ? 34.046 -4.957 -20.586 1.00 67.44 182 PRO A CA 1
ATOM 1349 C C . PRO A 1 182 ? 34.012 -6.321 -19.885 1.00 67.44 182 PRO A C 1
ATOM 1351 O O . PRO A 1 182 ? 34.576 -6.490 -18.805 1.00 67.44 182 PRO A O 1
ATOM 1354 N N . LEU A 1 183 ? 33.326 -7.294 -20.486 1.00 76.75 183 LEU A N 1
ATOM 1355 C CA . LEU A 1 183 ? 33.279 -8.682 -20.020 1.00 76.75 183 LEU A CA 1
ATOM 1356 C C . LEU A 1 183 ? 34.031 -9.604 -21.001 1.00 76.75 183 LEU A C 1
ATOM 1358 O O . LEU A 1 183 ? 34.145 -9.274 -22.188 1.00 76.75 183 LEU A O 1
ATOM 1362 N N . PRO A 1 184 ? 34.541 -10.770 -20.549 1.00 60.94 184 PRO A N 1
ATOM 1363 C CA . PRO A 1 184 ? 35.130 -11.766 -21.443 1.00 60.94 184 PRO A CA 1
ATOM 1364 C C . PRO A 1 184 ? 34.070 -12.239 -22.454 1.00 60.94 184 PRO A C 1
ATOM 1366 O O . PRO A 1 184 ? 33.118 -12.918 -22.078 1.00 60.94 184 PRO A O 1
ATOM 1369 N N . GLY A 1 185 ? 34.199 -11.829 -23.721 1.00 71.12 185 GLY A N 1
ATOM 1370 C CA . GLY A 1 185 ? 33.205 -12.076 -24.780 1.00 71.12 185 GLY A CA 1
ATOM 1371 C C . GLY A 1 185 ? 32.678 -10.821 -25.493 1.00 71.12 185 GLY A C 1
ATOM 1372 O O . GLY A 1 185 ? 31.971 -10.953 -26.488 1.00 71.12 185 GLY A O 1
ATOM 1373 N N . GLY A 1 186 ? 33.045 -9.619 -25.033 1.00 69.44 186 GLY A N 1
ATOM 1374 C CA . GLY A 1 186 ? 32.716 -8.342 -25.678 1.00 69.44 186 GLY A CA 1
ATOM 1375 C C . GLY A 1 186 ? 32.082 -7.322 -24.719 1.00 69.44 186 GLY A C 1
ATOM 1376 O O . GLY A 1 186 ? 31.772 -7.657 -23.574 1.00 69.44 186 GLY A O 1
ATOM 1377 N N . PRO A 1 187 ? 31.894 -6.063 -25.157 1.00 70.25 187 PRO A N 1
ATOM 1378 C CA . PRO A 1 187 ? 31.244 -5.036 -24.348 1.00 70.25 187 PRO A CA 1
ATOM 1379 C C . PRO A 1 187 ? 29.774 -5.403 -24.098 1.00 70.25 187 PRO A C 1
ATOM 1381 O O . PRO A 1 187 ? 28.980 -5.517 -25.032 1.00 70.25 187 PRO A O 1
ATOM 1384 N N . TYR A 1 188 ? 29.408 -5.587 -22.832 1.00 75.12 188 TYR A N 1
ATOM 1385 C CA . TYR A 1 188 ? 28.046 -5.902 -22.420 1.00 75.12 188 TYR A CA 1
ATOM 1386 C C . TYR A 1 188 ? 27.271 -4.628 -22.096 1.00 75.12 188 TYR A C 1
ATOM 1388 O O . TYR A 1 188 ? 27.642 -3.859 -21.208 1.00 75.12 188 TYR A O 1
ATOM 1396 N N . ASP A 1 189 ? 26.163 -4.422 -22.801 1.00 81.31 189 ASP A N 1
ATOM 1397 C CA . ASP A 1 189 ? 25.220 -3.349 -22.513 1.00 81.31 189 ASP A CA 1
ATOM 1398 C C . ASP A 1 189 ? 24.366 -3.738 -21.298 1.00 81.31 189 ASP A C 1
ATOM 1400 O O . ASP A 1 189 ? 23.462 -4.578 -21.379 1.00 81.31 189 ASP A O 1
ATOM 1404 N N . LEU A 1 190 ? 24.683 -3.136 -20.150 1.00 81.00 190 LEU A N 1
ATOM 1405 C CA . LEU A 1 190 ? 23.995 -3.409 -18.894 1.00 81.00 190 LEU A CA 1
ATOM 1406 C C . LEU A 1 190 ? 22.493 -3.122 -18.992 1.00 81.00 190 LEU A C 1
ATOM 1408 O O . LEU A 1 190 ? 21.706 -3.866 -18.411 1.00 81.00 190 LEU A O 1
ATOM 1412 N N . VAL A 1 191 ? 22.083 -2.097 -19.745 1.00 80.25 191 VAL A N 1
ATOM 1413 C CA . VAL A 1 191 ? 20.671 -1.717 -19.881 1.00 80.25 191 VAL A CA 1
ATOM 1414 C C . VAL A 1 191 ? 19.901 -2.806 -20.623 1.00 80.25 191 VAL A C 1
ATOM 1416 O O . VAL A 1 191 ? 18.862 -3.253 -20.139 1.00 80.25 191 VAL A O 1
ATOM 1419 N N . ARG A 1 192 ? 20.450 -3.325 -21.730 1.00 81.88 192 ARG A N 1
ATOM 1420 C CA . ARG A 1 192 ? 19.869 -4.492 -22.428 1.00 81.88 192 ARG A CA 1
ATOM 1421 C C . ARG A 1 192 ? 19.844 -5.735 -21.548 1.00 81.88 192 ARG A C 1
ATOM 1423 O O . ARG A 1 192 ? 18.920 -6.544 -21.629 1.00 81.88 192 ARG A O 1
ATOM 1430 N N . GLY A 1 193 ? 20.861 -5.904 -20.708 1.00 83.38 193 GLY A N 1
ATOM 1431 C CA . GLY A 1 193 ? 20.905 -6.962 -19.710 1.00 83.38 193 GLY A CA 1
ATOM 1432 C C . GLY A 1 193 ? 19.759 -6.890 -18.708 1.00 83.38 193 GLY A C 1
ATOM 1433 O O . GLY A 1 193 ? 19.068 -7.883 -18.478 1.00 83.38 193 GLY A O 1
ATOM 1434 N N . LEU A 1 194 ? 19.538 -5.700 -18.149 1.00 85.25 194 LEU A N 1
ATOM 1435 C CA . LEU A 1 194 ? 18.439 -5.419 -17.232 1.00 85.25 194 LEU A CA 1
ATOM 1436 C C . LEU A 1 194 ? 17.079 -5.601 -17.908 1.00 85.25 194 LEU A C 1
ATOM 1438 O O . LEU A 1 194 ? 16.173 -6.147 -17.291 1.00 85.25 194 LEU A O 1
ATOM 1442 N N . GLU A 1 195 ? 16.938 -5.213 -19.175 1.00 84.44 195 GLU A N 1
ATOM 1443 C CA . GLU A 1 195 ? 15.705 -5.408 -19.943 1.00 84.44 195 GLU A CA 1
ATOM 1444 C C . GLU A 1 195 ? 15.355 -6.896 -20.093 1.00 84.44 195 GLU A C 1
ATOM 1446 O O . GLU A 1 195 ? 14.239 -7.318 -19.780 1.00 84.44 195 GLU A O 1
ATOM 1451 N N . ARG A 1 196 ? 16.338 -7.721 -20.483 1.00 85.38 196 ARG A N 1
ATOM 1452 C CA . ARG A 1 196 ? 16.171 -9.181 -20.575 1.00 85.38 196 ARG A CA 1
ATOM 1453 C C . ARG A 1 196 ? 15.851 -9.799 -19.215 1.00 85.38 196 ARG A C 1
ATOM 1455 O O . ARG A 1 196 ? 14.946 -10.626 -19.118 1.00 85.38 196 ARG A O 1
ATOM 1462 N N . ALA A 1 197 ? 16.565 -9.390 -18.166 1.00 85.25 197 ALA A N 1
ATOM 1463 C CA . ALA A 1 197 ? 16.308 -9.849 -16.804 1.00 85.25 197 ALA A CA 1
ATOM 1464 C C . ALA A 1 197 ? 14.903 -9.447 -16.320 1.00 85.25 197 ALA A C 1
ATOM 1466 O O . ALA A 1 197 ? 14.210 -10.256 -15.707 1.00 85.25 197 ALA A O 1
ATOM 1467 N N . GLY A 1 198 ? 14.455 -8.232 -16.647 1.00 81.00 198 GLY A N 1
ATOM 1468 C CA . GLY A 1 198 ? 13.112 -7.740 -16.357 1.00 81.00 198 GLY A CA 1
ATOM 1469 C C . GLY A 1 198 ? 12.029 -8.609 -16.991 1.00 81.00 198 GLY A C 1
ATOM 1470 O O . GLY A 1 198 ? 11.095 -9.014 -16.301 1.00 81.00 198 GLY A O 1
ATOM 1471 N N . GLY A 1 199 ? 12.201 -8.992 -18.260 1.00 81.19 199 GLY A N 1
ATOM 1472 C CA . GLY A 1 199 ? 11.292 -9.921 -18.939 1.00 81.19 199 GLY A CA 1
ATOM 1473 C C . GLY A 1 199 ? 11.192 -11.292 -18.254 1.00 81.19 199 GLY A C 1
ATOM 1474 O O . GLY A 1 199 ? 10.097 -11.841 -18.118 1.00 81.19 199 GLY A O 1
ATOM 1475 N N . LEU A 1 200 ? 12.311 -11.827 -17.752 1.00 85.50 200 LEU A N 1
ATOM 1476 C CA . LEU A 1 200 ? 12.316 -13.080 -16.985 1.00 85.50 200 LEU A CA 1
ATOM 1477 C C . LEU A 1 200 ? 11.593 -12.935 -15.637 1.00 85.50 200 LEU A C 1
ATOM 1479 O O . LEU A 1 200 ? 10.841 -13.828 -15.250 1.00 85.50 200 LEU A O 1
ATOM 1483 N N . LEU A 1 201 ? 11.767 -11.808 -14.937 1.00 83.88 201 LEU A N 1
ATOM 1484 C CA . LEU A 1 201 ? 11.075 -11.534 -13.671 1.00 83.88 201 LEU A CA 1
ATOM 1485 C C . LEU A 1 201 ? 9.552 -11.483 -13.850 1.00 83.88 201 LEU A C 1
ATOM 1487 O O . LEU A 1 201 ? 8.815 -12.042 -13.038 1.00 83.88 201 LEU A O 1
ATOM 1491 N N . THR A 1 202 ? 9.070 -10.882 -14.939 1.00 79.44 202 THR A N 1
ATOM 1492 C CA . THR A 1 202 ? 7.644 -10.892 -15.294 1.00 79.44 202 THR A CA 1
ATOM 1493 C C . THR A 1 202 ? 7.119 -12.320 -15.469 1.00 79.44 202 THR A C 1
ATOM 1495 O O . THR A 1 202 ? 6.064 -12.658 -14.929 1.00 79.44 202 THR A O 1
ATOM 1498 N N . ALA A 1 203 ? 7.871 -13.185 -16.157 1.00 82.12 203 ALA A N 1
ATOM 1499 C CA . ALA A 1 203 ? 7.499 -14.590 -16.324 1.00 82.12 203 ALA A CA 1
ATOM 1500 C C . ALA A 1 203 ? 7.420 -15.336 -14.979 1.00 82.12 203 ALA A C 1
ATOM 1502 O O . ALA A 1 203 ? 6.493 -16.118 -14.763 1.00 82.12 203 ALA A O 1
ATOM 1503 N N . VAL A 1 204 ? 8.336 -15.053 -14.044 1.00 83.00 204 VAL A N 1
ATOM 1504 C CA . VAL A 1 204 ? 8.304 -15.618 -12.682 1.00 83.00 204 VAL A CA 1
ATOM 1505 C C . VAL A 1 204 ? 7.039 -15.197 -11.926 1.00 83.00 204 VAL A C 1
ATOM 1507 O O . VAL A 1 204 ? 6.411 -16.041 -11.287 1.00 83.00 204 VAL A O 1
ATOM 1510 N N . GLY A 1 205 ? 6.627 -13.928 -12.023 1.00 77.44 205 GLY A N 1
ATOM 1511 C CA . GLY A 1 205 ? 5.395 -13.432 -11.394 1.00 77.44 205 GLY A CA 1
ATOM 1512 C C . GLY A 1 205 ? 4.142 -14.179 -11.870 1.00 77.44 205 GLY A C 1
ATOM 1513 O O . GLY A 1 205 ? 3.322 -14.606 -11.052 1.00 77.44 205 GLY A O 1
ATOM 1514 N N . ILE A 1 206 ? 4.042 -14.417 -13.183 1.00 80.19 206 ILE A N 1
ATOM 1515 C CA . ILE A 1 206 ? 2.966 -15.216 -13.793 1.00 80.19 206 ILE A CA 1
ATOM 1516 C C . ILE A 1 206 ? 3.034 -16.671 -13.302 1.00 80.19 206 ILE A C 1
ATOM 1518 O O . ILE A 1 206 ? 2.029 -17.214 -12.839 1.00 80.19 206 ILE A O 1
ATOM 1522 N N . ALA A 1 207 ? 4.218 -17.289 -13.337 1.00 79.50 207 ALA A N 1
ATOM 1523 C CA . ALA A 1 207 ? 4.417 -18.677 -12.918 1.00 79.50 207 ALA A CA 1
ATOM 1524 C C . ALA A 1 207 ? 4.057 -18.910 -11.440 1.00 79.50 207 ALA A C 1
ATOM 1526 O O . ALA A 1 207 ? 3.452 -19.928 -11.095 1.00 79.50 207 ALA A O 1
ATOM 1527 N N . LEU A 1 208 ? 4.368 -17.956 -10.557 1.00 80.25 208 LEU A N 1
ATOM 1528 C CA . LEU A 1 208 ? 3.998 -18.037 -9.146 1.00 80.25 208 LEU A CA 1
ATOM 1529 C C . LEU A 1 208 ? 2.471 -18.016 -8.960 1.00 80.25 208 LEU A C 1
ATOM 1531 O O . LEU A 1 208 ? 1.950 -18.780 -8.148 1.00 80.25 208 LEU A O 1
ATOM 1535 N N . GLY A 1 209 ? 1.745 -17.222 -9.755 1.00 73.00 209 GLY A N 1
ATOM 1536 C CA . GLY A 1 209 ? 0.277 -17.245 -9.782 1.00 73.00 209 GLY A CA 1
ATOM 1537 C C . GLY A 1 209 ? -0.282 -18.583 -10.279 1.00 73.00 209 GLY A C 1
ATOM 1538 O O . GLY A 1 209 ? -1.262 -19.101 -9.739 1.00 73.00 209 GLY A O 1
ATOM 1539 N N . MET A 1 210 ? 0.394 -19.203 -11.248 1.00 73.06 210 MET A N 1
ATOM 1540 C CA . MET A 1 210 ? 0.008 -20.504 -11.798 1.00 73.06 210 MET A CA 1
ATOM 1541 C C . MET A 1 210 ? 0.173 -21.665 -10.812 1.00 73.06 210 MET A C 1
ATOM 1543 O O . MET A 1 210 ? -0.505 -22.676 -10.977 1.00 73.06 210 MET A O 1
ATOM 1547 N N . ARG A 1 211 ? 0.998 -21.541 -9.760 1.00 70.38 211 ARG A N 1
ATOM 1548 C CA . ARG A 1 211 ? 1.189 -22.604 -8.752 1.00 70.38 211 ARG A CA 1
ATOM 1549 C C . ARG A 1 211 ? -0.129 -23.062 -8.113 1.00 70.38 211 ARG A C 1
ATOM 1551 O O . ARG A 1 211 ? -0.262 -24.233 -7.767 1.00 70.38 211 ARG A O 1
ATOM 1558 N N . ASN A 1 212 ? -1.106 -22.163 -7.990 1.00 63.28 212 ASN A N 1
ATOM 1559 C CA . ASN A 1 212 ? -2.427 -22.490 -7.448 1.00 63.28 212 ASN A CA 1
ATOM 1560 C C . ASN A 1 212 ? -3.400 -23.043 -8.504 1.00 63.28 212 ASN A C 1
ATOM 1562 O O . ASN A 1 212 ? -4.328 -23.766 -8.142 1.00 63.28 212 ASN A O 1
ATOM 1566 N N . LEU A 1 213 ? -3.180 -22.732 -9.788 1.00 65.44 213 LEU A N 1
ATOM 1567 C CA . LEU A 1 213 ? -3.987 -23.213 -10.916 1.00 65.44 213 LEU A CA 1
ATOM 1568 C C . LEU A 1 213 ? -3.516 -24.575 -11.440 1.00 65.44 213 LEU A C 1
ATOM 1570 O O . LEU A 1 213 ? -4.327 -25.335 -11.951 1.00 65.44 213 LEU A O 1
ATOM 1574 N N . PHE A 1 214 ? -2.238 -24.930 -11.298 1.00 66.81 214 PHE A N 1
ATOM 1575 C CA . PHE A 1 214 ? -1.677 -26.208 -11.758 1.00 66.81 2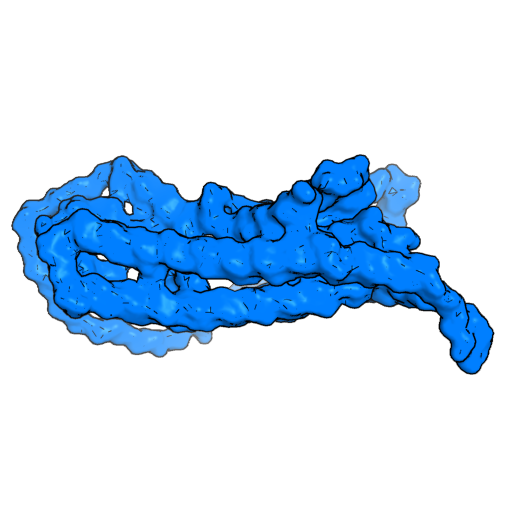14 PHE A CA 1
ATOM 1576 C C . PHE A 1 214 ? -2.023 -27.389 -10.829 1.00 66.81 214 PHE A C 1
ATOM 1578 O O . PHE A 1 214 ? -1.169 -28.172 -10.414 1.00 66.81 214 PHE A O 1
ATOM 1585 N N . ARG A 1 215 ? -3.306 -27.538 -10.489 1.00 66.81 215 ARG A N 1
ATOM 1586 C CA . ARG A 1 215 ? -3.856 -28.741 -9.847 1.00 66.81 215 ARG A CA 1
ATOM 1587 C C . ARG A 1 215 ? -4.476 -29.642 -10.912 1.00 66.81 215 ARG A C 1
ATOM 1589 O O . ARG A 1 215 ? -5.041 -29.139 -11.878 1.00 66.81 215 ARG A O 1
ATOM 1596 N N . ARG A 1 216 ? -4.389 -30.968 -10.722 1.00 63.28 216 ARG A N 1
ATOM 1597 C CA . ARG A 1 216 ? -4.780 -32.001 -11.710 1.00 63.28 216 ARG A CA 1
ATOM 1598 C C . ARG A 1 216 ? -6.084 -31.727 -12.496 1.00 63.28 216 ARG A C 1
ATOM 1600 O O . ARG A 1 216 ? -6.027 -31.920 -13.706 1.00 63.28 216 ARG A O 1
ATOM 1607 N N . PRO A 1 217 ? -7.196 -31.230 -11.912 1.00 68.00 217 PRO A N 1
ATOM 1608 C CA . PRO A 1 217 ? -8.414 -30.958 -12.693 1.00 68.00 217 PRO A CA 1
ATOM 1609 C C . PRO A 1 217 ? -8.336 -29.711 -13.603 1.00 68.00 217 PRO A C 1
ATOM 1611 O O . PRO A 1 217 ? -9.045 -29.614 -14.603 1.00 68.00 217 PRO A O 1
ATOM 1614 N N . PHE A 1 218 ? -7.457 -28.751 -13.311 1.00 70.94 218 PHE A N 1
ATOM 1615 C CA . PHE A 1 218 ? -7.406 -27.455 -14.004 1.00 70.94 218 PHE A CA 1
ATOM 1616 C C . PHE A 1 218 ? -6.304 -27.360 -15.069 1.00 70.94 218 PHE A C 1
ATOM 1618 O O . PHE A 1 218 ? -6.333 -26.451 -15.898 1.00 70.94 218 PHE A O 1
ATOM 1625 N N . VAL A 1 219 ? -5.360 -28.310 -15.105 1.00 73.88 219 VAL A N 1
ATOM 1626 C CA . VAL A 1 219 ? -4.256 -28.313 -16.087 1.00 73.88 219 VAL A CA 1
ATOM 1627 C C . VAL A 1 219 ? -4.779 -28.393 -17.524 1.00 73.88 219 VAL A C 1
ATOM 1629 O O . VAL A 1 219 ? -4.293 -27.667 -18.387 1.00 73.88 219 VAL A O 1
ATOM 1632 N N . ALA A 1 220 ? -5.796 -29.220 -17.785 1.00 75.56 220 ALA A N 1
ATOM 1633 C CA . ALA A 1 220 ? -6.391 -29.342 -19.118 1.00 75.56 220 ALA A CA 1
ATOM 1634 C C . ALA A 1 220 ? -7.021 -28.018 -19.590 1.00 75.56 220 ALA A C 1
ATOM 1636 O O . ALA A 1 220 ? -6.773 -27.582 -20.712 1.00 75.56 220 ALA A O 1
ATOM 1637 N N . HIS A 1 221 ? -7.761 -27.340 -18.707 1.00 75.00 221 HIS A N 1
ATOM 1638 C CA . HIS A 1 221 ? -8.358 -26.028 -18.973 1.00 75.00 221 HIS A CA 1
ATOM 1639 C C . HIS A 1 221 ? -7.293 -24.956 -19.233 1.00 75.00 221 HIS A C 1
ATOM 1641 O O . HIS A 1 221 ? -7.432 -24.156 -20.156 1.00 75.00 221 HIS A O 1
ATOM 1647 N N . PHE A 1 222 ? -6.202 -24.972 -18.462 1.00 74.19 222 PHE A N 1
ATOM 1648 C CA . PHE A 1 222 ? -5.070 -24.076 -18.671 1.00 74.19 222 PHE A CA 1
ATOM 1649 C C . PHE A 1 222 ? -4.416 -24.288 -20.045 1.00 74.19 222 PHE A C 1
ATOM 1651 O O . PHE A 1 222 ? -4.223 -23.324 -20.782 1.00 74.19 222 PHE A O 1
ATOM 1658 N N . LEU A 1 223 ? -4.099 -25.537 -20.410 1.00 77.62 223 LEU A N 1
ATOM 1659 C CA . LEU A 1 223 ? -3.458 -25.861 -21.690 1.00 77.62 223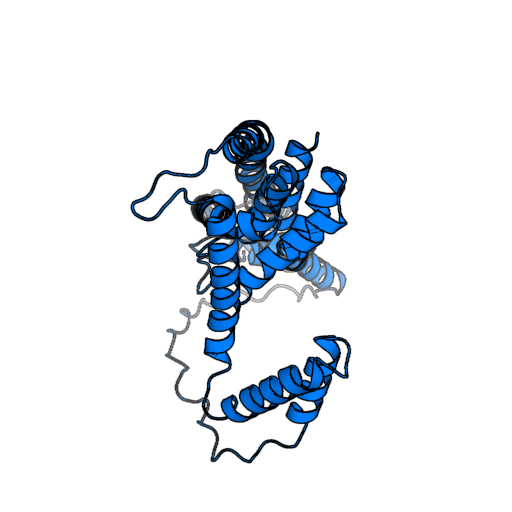 LEU A CA 1
ATOM 1660 C C . LEU A 1 223 ? -4.353 -25.509 -22.881 1.00 77.62 223 LEU A C 1
ATOM 1662 O O . LEU A 1 223 ? -3.869 -24.981 -23.880 1.00 77.62 223 LEU A O 1
ATOM 1666 N N . LEU A 1 224 ? -5.657 -25.753 -22.756 1.00 76.00 224 LEU A N 1
ATOM 1667 C CA . LEU A 1 224 ? -6.646 -25.391 -23.763 1.00 76.00 224 LEU A CA 1
ATOM 1668 C C . LEU A 1 224 ? -6.734 -23.867 -23.924 1.00 76.00 224 LEU A C 1
ATOM 1670 O O . LEU A 1 224 ? -6.623 -23.368 -25.041 1.00 76.00 224 LEU A O 1
ATOM 1674 N N . GLY A 1 225 ? -6.830 -23.113 -22.825 1.00 76.25 225 GLY A N 1
ATOM 1675 C CA . GLY A 1 225 ? -6.802 -21.647 -22.854 1.00 76.25 225 GLY A CA 1
ATOM 1676 C C . GLY A 1 225 ? -5.499 -21.074 -23.425 1.00 76.25 225 GLY A C 1
ATOM 1677 O O . GLY A 1 225 ? -5.532 -20.117 -24.197 1.00 76.25 225 GLY A O 1
ATOM 1678 N N . PHE A 1 226 ? -4.352 -21.684 -23.112 1.00 76.38 226 PHE A N 1
ATOM 1679 C CA . PHE A 1 226 ? -3.055 -21.313 -23.682 1.00 76.38 226 PHE A CA 1
ATOM 1680 C C . PHE A 1 226 ? -3.008 -21.553 -25.196 1.00 76.38 226 PHE A C 1
ATOM 1682 O O . PHE A 1 226 ? -2.608 -20.662 -25.943 1.00 76.38 226 PHE A O 1
ATOM 1689 N N . LEU A 1 227 ? -3.474 -22.716 -25.661 1.00 75.19 227 LEU A N 1
ATOM 1690 C CA . LEU A 1 227 ? -3.555 -23.036 -27.085 1.00 75.19 227 LEU A CA 1
ATOM 1691 C C . LEU A 1 227 ? -4.465 -22.044 -27.823 1.00 75.19 227 LEU A C 1
ATOM 1693 O O . LEU A 1 227 ? -4.078 -21.523 -28.866 1.00 75.19 227 LEU A O 1
ATOM 1697 N N . PHE A 1 228 ? -5.631 -21.718 -27.258 1.00 73.50 228 PHE A N 1
ATOM 1698 C CA . PHE A 1 228 ? -6.524 -20.699 -27.815 1.00 73.50 228 PHE A CA 1
ATOM 1699 C C . PHE A 1 228 ? -5.891 -19.307 -27.848 1.00 73.50 228 PHE A C 1
ATOM 1701 O O . PHE A 1 228 ? -6.074 -18.592 -28.829 1.00 73.50 228 PHE A O 1
ATOM 1708 N N . SER A 1 229 ? -5.127 -18.929 -26.822 1.00 71.69 229 SER A N 1
ATOM 1709 C CA . SER A 1 229 ? -4.395 -17.660 -26.799 1.00 71.69 229 SER A CA 1
ATOM 1710 C C . SER A 1 229 ? -3.376 -17.582 -27.941 1.00 71.69 229 SER A C 1
ATOM 1712 O O . SER A 1 229 ? -3.412 -16.642 -28.732 1.00 71.69 229 SER A O 1
ATOM 1714 N N . VAL A 1 230 ? -2.532 -18.607 -28.103 1.00 72.00 230 VAL A N 1
ATOM 1715 C CA . VAL A 1 230 ? -1.496 -18.655 -29.152 1.00 72.00 230 VAL A CA 1
ATOM 1716 C C . VAL A 1 230 ? -2.106 -18.696 -30.556 1.00 72.00 230 VAL A C 1
ATOM 1718 O O . VAL A 1 230 ? -1.665 -17.976 -31.448 1.00 72.00 230 VAL A O 1
ATOM 1721 N N . LEU A 1 231 ? -3.147 -19.505 -30.768 1.00 72.31 231 LEU A N 1
ATOM 1722 C CA . LEU A 1 231 ? -3.816 -19.606 -32.070 1.00 72.31 231 LEU A CA 1
ATOM 1723 C C . LEU A 1 231 ? -4.669 -18.364 -32.390 1.00 72.31 231 LEU A C 1
ATOM 1725 O O . LEU A 1 231 ? -4.840 -18.008 -33.557 1.00 72.31 231 LEU A O 1
ATOM 1729 N N . GLY A 1 232 ? -5.203 -17.700 -31.362 1.00 65.94 232 GLY A N 1
ATOM 1730 C CA . GLY A 1 232 ? -6.051 -16.513 -31.466 1.00 65.94 232 GLY A CA 1
ATOM 1731 C C . GLY A 1 232 ? -5.288 -15.209 -31.703 1.00 65.94 232 GLY A C 1
ATOM 1732 O O . GLY A 1 232 ? -5.872 -14.290 -32.272 1.00 65.94 232 GLY A O 1
ATOM 1733 N N . GLN A 1 233 ? -3.995 -15.138 -31.360 1.00 62.84 233 GLN A N 1
ATOM 1734 C CA . GLN A 1 233 ? -3.150 -13.934 -31.479 1.00 62.84 233 GLN A CA 1
ATOM 1735 C C . GLN A 1 233 ? -3.140 -13.287 -32.875 1.00 62.84 233 GLN A C 1
ATOM 1737 O O . GLN A 1 233 ? -2.916 -12.084 -32.989 1.00 62.84 233 GLN A O 1
ATOM 1742 N N . HIS A 1 234 ? -3.397 -14.056 -33.938 1.00 56.44 234 HIS A N 1
ATOM 1743 C CA . HIS A 1 234 ? -3.432 -13.547 -35.313 1.00 56.44 234 HIS A CA 1
ATOM 1744 C C . HIS A 1 234 ? -4.828 -13.126 -35.807 1.00 56.44 234 HIS A C 1
ATOM 1746 O O . HIS A 1 234 ? -4.923 -12.535 -36.881 1.00 56.44 234 HIS A O 1
ATOM 1752 N N . ARG A 1 235 ? -5.912 -13.440 -35.081 1.00 56.69 235 ARG A N 1
ATOM 1753 C CA . ARG A 1 235 ? -7.302 -13.210 -35.541 1.00 56.69 235 ARG A CA 1
ATOM 1754 C C . ARG A 1 235 ? -8.193 -12.463 -34.558 1.00 56.69 235 ARG A C 1
ATOM 1756 O O . ARG A 1 235 ? -9.175 -11.861 -34.978 1.00 56.69 235 ARG A O 1
ATOM 1763 N N . LEU A 1 236 ? -7.872 -12.511 -33.274 1.00 54.91 236 LEU A N 1
ATOM 1764 C CA . LEU A 1 236 ? -8.556 -11.778 -32.225 1.00 54.91 236 LEU A CA 1
ATOM 1765 C C . LEU A 1 236 ? -7.524 -10.793 -31.666 1.00 54.91 236 LEU A C 1
ATOM 1767 O O . LEU A 1 236 ? -6.457 -11.246 -31.243 1.00 54.91 236 LEU A O 1
ATOM 1771 N N . PRO A 1 237 ? -7.769 -9.468 -31.696 1.00 49.06 237 PRO A N 1
ATOM 1772 C CA . PRO A 1 237 ? -6.899 -8.542 -30.979 1.00 49.06 237 PRO A CA 1
ATOM 1773 C C . PRO A 1 237 ? -6.801 -9.049 -29.537 1.00 49.06 237 PRO A C 1
ATOM 1775 O O . PRO A 1 237 ? -7.809 -9.486 -28.989 1.00 49.06 237 PRO A O 1
ATOM 1778 N N . GLY A 1 238 ? -5.581 -9.105 -28.992 1.00 52.47 238 GLY A N 1
ATOM 1779 C CA . GLY A 1 238 ? -5.199 -9.790 -27.749 1.00 52.47 238 GLY A CA 1
ATOM 1780 C C . GLY A 1 238 ? -5.838 -9.260 -26.460 1.00 52.47 238 GLY A C 1
ATOM 1781 O O . GLY A 1 238 ? -5.146 -9.050 -25.466 1.00 52.47 238 GLY A O 1
ATOM 1782 N N . ASP A 1 239 ? -7.151 -9.062 -26.455 1.00 57.41 239 ASP A N 1
ATOM 1783 C CA . ASP A 1 239 ? -7.945 -8.734 -25.294 1.00 57.41 239 ASP A CA 1
ATOM 1784 C C . ASP A 1 239 ? -8.020 -9.969 -24.406 1.00 57.41 239 ASP A C 1
ATOM 1786 O O . ASP A 1 239 ? -8.828 -10.883 -24.590 1.00 57.41 239 ASP A O 1
ATOM 1790 N N . VAL A 1 240 ? -7.179 -9.956 -23.375 1.00 61.78 240 VAL A N 1
ATOM 1791 C CA . VAL A 1 240 ? -7.230 -10.856 -22.215 1.00 61.78 240 VAL A CA 1
ATOM 1792 C C . VAL A 1 240 ? -8.669 -11.009 -21.691 1.00 61.78 240 VAL A C 1
ATOM 1794 O O . VAL A 1 240 ? -9.028 -12.071 -21.189 1.00 61.78 240 VAL A O 1
ATOM 1797 N N . GLY A 1 241 ? -9.522 -9.991 -21.871 1.00 57.47 241 GLY A N 1
ATOM 1798 C CA . GLY A 1 241 ? -10.949 -10.031 -21.552 1.00 57.47 241 GLY A CA 1
ATOM 1799 C C . GLY A 1 241 ? -11.756 -11.069 -22.341 1.00 57.47 241 GLY A C 1
ATOM 1800 O O . GLY A 1 241 ? -12.596 -11.743 -21.751 1.00 57.47 241 GLY A O 1
ATOM 1801 N N . LEU A 1 242 ? -11.489 -11.267 -23.636 1.00 59.03 242 LEU A N 1
ATOM 1802 C CA . LEU A 1 242 ? -12.213 -12.248 -24.453 1.00 59.03 242 LEU A CA 1
ATOM 1803 C C . LEU A 1 242 ? -11.826 -13.685 -24.071 1.00 59.03 242 LEU A C 1
ATOM 1805 O O . LEU A 1 242 ? -12.683 -14.559 -23.947 1.00 59.03 242 LEU A O 1
ATOM 1809 N N . LEU A 1 243 ? -10.536 -13.909 -23.807 1.00 65.06 243 LEU A N 1
ATOM 1810 C CA . LEU A 1 243 ? -10.017 -15.182 -23.298 1.00 65.06 243 LEU A CA 1
ATOM 1811 C C . LEU A 1 243 ? -10.538 -15.478 -21.883 1.00 65.06 243 LEU A C 1
ATOM 1813 O O . LEU A 1 243 ? -10.892 -16.618 -21.587 1.00 65.06 243 LEU A O 1
ATOM 1817 N N . ALA A 1 244 ? -10.648 -14.461 -21.023 1.00 62.06 244 ALA A N 1
ATOM 1818 C CA . ALA A 1 244 ? -11.227 -14.594 -19.688 1.00 62.06 244 ALA A CA 1
ATOM 1819 C C . ALA A 1 244 ? -12.731 -14.917 -19.734 1.00 62.06 244 ALA A C 1
ATOM 1821 O O . ALA A 1 244 ? -13.192 -15.760 -18.968 1.00 62.06 244 ALA A O 1
ATOM 1822 N N . LEU A 1 245 ? -13.487 -14.305 -20.652 1.00 61.75 245 LEU A N 1
ATOM 1823 C CA . LEU A 1 245 ? -14.907 -14.605 -20.871 1.00 61.75 245 LEU A CA 1
ATOM 1824 C C . LEU A 1 245 ? -15.119 -16.019 -21.425 1.00 61.75 245 LEU A C 1
ATOM 1826 O O . LEU A 1 245 ? -16.019 -16.719 -20.968 1.00 61.75 245 LEU A O 1
ATOM 1830 N N . ALA A 1 246 ? -14.270 -16.472 -22.351 1.00 64.88 246 ALA A N 1
ATOM 1831 C CA . ALA A 1 246 ? -14.291 -17.849 -22.843 1.00 64.88 246 ALA A CA 1
ATOM 1832 C C . ALA A 1 246 ? -13.946 -18.857 -21.730 1.00 64.88 246 ALA A C 1
ATOM 1834 O O . ALA A 1 246 ? -14.614 -19.879 -21.590 1.00 64.88 246 ALA A O 1
ATOM 1835 N N . GLY A 1 247 ? -12.954 -18.543 -20.889 1.00 66.25 247 GLY A N 1
ATOM 1836 C CA . GLY A 1 247 ? -12.612 -19.337 -19.708 1.00 66.25 247 GLY A CA 1
ATOM 1837 C C . GLY A 1 247 ? -13.742 -19.390 -18.674 1.00 66.25 247 GLY A C 1
ATOM 1838 O O . GLY A 1 247 ? -14.020 -20.455 -18.131 1.00 66.25 247 GLY A O 1
ATOM 1839 N N . LEU A 1 248 ? -14.438 -18.272 -18.447 1.00 66.12 248 LEU A N 1
ATOM 1840 C CA . LEU A 1 248 ? -15.619 -18.209 -17.585 1.00 66.12 248 LEU A CA 1
ATOM 1841 C C . LEU A 1 248 ? -16.776 -19.038 -18.158 1.00 66.12 248 LEU A C 1
ATOM 1843 O O . LEU A 1 248 ? -17.398 -19.794 -17.422 1.00 66.12 248 LEU A O 1
ATOM 1847 N N . ALA A 1 249 ? -17.036 -18.955 -19.464 1.00 64.50 249 ALA A N 1
ATOM 1848 C CA . ALA A 1 249 ? -18.062 -19.757 -20.127 1.00 64.50 249 ALA A CA 1
ATOM 1849 C C . ALA A 1 249 ? -17.769 -21.267 -20.039 1.00 64.50 249 ALA A C 1
ATOM 1851 O O . ALA A 1 249 ? -18.682 -22.052 -19.803 1.00 64.50 249 ALA A O 1
ATOM 1852 N N . LEU A 1 250 ? -16.497 -21.667 -20.157 1.00 67.44 250 LEU A N 1
ATOM 1853 C CA . LEU A 1 250 ? -16.058 -23.051 -19.956 1.00 67.44 250 LEU A CA 1
ATOM 1854 C C . LEU A 1 250 ? -16.175 -23.494 -18.490 1.00 67.44 250 LEU A C 1
ATOM 1856 O O . LEU A 1 250 ? -16.553 -24.631 -18.236 1.00 67.44 250 LEU A O 1
ATOM 1860 N N . ALA A 1 251 ? -15.897 -22.608 -17.531 1.00 66.00 251 ALA A N 1
ATOM 1861 C CA . ALA A 1 251 ? -16.051 -22.891 -16.102 1.00 66.00 251 ALA A CA 1
ATOM 1862 C C . ALA A 1 251 ? -17.522 -22.987 -15.650 1.00 66.00 251 ALA A C 1
ATOM 1864 O O . ALA A 1 251 ? -17.803 -23.584 -14.615 1.00 66.00 251 ALA A O 1
ATOM 1865 N N . LEU A 1 252 ? -18.453 -22.395 -16.407 1.00 66.44 252 LEU A N 1
ATOM 1866 C CA . LEU A 1 252 ? -19.899 -22.493 -16.181 1.00 66.44 252 LEU A CA 1
ATOM 1867 C C . LEU A 1 252 ? -20.521 -23.764 -16.785 1.00 66.44 252 LEU A C 1
ATOM 1869 O O . LEU A 1 252 ? -21.695 -24.039 -16.528 1.00 66.44 252 LEU A O 1
ATOM 1873 N N . LEU A 1 253 ? -19.768 -24.545 -17.571 1.00 68.06 253 LEU A N 1
ATOM 1874 C CA . LEU A 1 253 ? -20.195 -25.888 -17.963 1.00 68.06 253 LEU A CA 1
ATOM 1875 C C . LEU A 1 253 ? -20.247 -26.782 -16.714 1.00 68.06 253 LEU A C 1
ATOM 1877 O O . LEU A 1 253 ? -19.406 -26.632 -15.825 1.00 68.06 253 LEU A O 1
ATOM 1881 N N . PRO A 1 254 ? -21.234 -27.693 -16.616 1.00 60.09 254 PRO A N 1
ATOM 1882 C CA . PRO A 1 254 ? -21.407 -28.518 -15.429 1.00 60.09 254 PRO A CA 1
ATOM 1883 C C . PRO A 1 254 ? -20.101 -29.258 -15.113 1.00 60.09 254 PRO A C 1
ATOM 1885 O O . PRO A 1 254 ? -19.501 -29.838 -16.025 1.00 60.09 254 PRO A O 1
ATOM 1888 N N . PRO A 1 255 ? -19.637 -29.219 -13.850 1.00 61.19 255 PRO A N 1
ATOM 1889 C CA . PRO A 1 255 ? -18.380 -29.841 -13.476 1.00 61.19 255 PRO A CA 1
ATOM 1890 C C . PRO A 1 255 ? -18.423 -31.328 -13.829 1.00 61.19 255 PRO A C 1
ATOM 1892 O O . PRO A 1 255 ? -19.441 -31.996 -13.632 1.00 61.19 255 PRO A O 1
ATOM 1895 N N . ILE A 1 256 ? -17.306 -31.850 -14.341 1.00 61.72 256 ILE A N 1
ATOM 1896 C CA . ILE A 1 256 ? -17.094 -33.298 -14.400 1.00 61.72 256 ILE A CA 1
ATOM 1897 C C . ILE A 1 256 ? -17.257 -33.788 -12.955 1.00 61.72 256 ILE A C 1
ATOM 1899 O O . ILE A 1 256 ? -16.608 -33.215 -12.079 1.00 61.72 256 ILE A O 1
ATOM 1903 N N . PRO A 1 257 ? -18.151 -34.754 -12.675 1.00 55.25 257 PRO A N 1
ATOM 1904 C CA . PRO A 1 257 ? -18.400 -35.197 -11.314 1.00 55.25 257 PRO A CA 1
ATOM 1905 C C . PRO A 1 257 ? -17.106 -35.764 -10.740 1.00 55.25 257 PRO A C 1
ATOM 1907 O O . PRO A 1 257 ? -16.692 -36.875 -11.076 1.00 55.25 257 PRO A O 1
ATOM 1910 N N . ASP A 1 258 ? -16.455 -34.980 -9.886 1.00 52.69 258 ASP A N 1
ATOM 1911 C CA . ASP A 1 258 ? -15.433 -35.502 -9.005 1.00 52.69 258 ASP A CA 1
ATOM 1912 C C . ASP A 1 258 ? -16.121 -36.516 -8.081 1.00 52.69 258 ASP A C 1
ATOM 1914 O O . ASP A 1 258 ? -17.255 -36.315 -7.628 1.00 52.69 258 ASP A O 1
ATOM 1918 N N . GLY A 1 259 ? -15.448 -37.644 -7.844 1.00 60.16 259 GLY A N 1
ATOM 1919 C CA . GLY A 1 259 ? -15.857 -38.622 -6.838 1.00 60.16 259 GLY A CA 1
ATOM 1920 C C . GLY A 1 259 ? -16.111 -37.967 -5.469 1.00 60.16 259 GLY A C 1
ATOM 1921 O O . GLY A 1 259 ? -15.799 -36.791 -5.275 1.00 60.16 259 GLY A O 1
ATOM 1922 N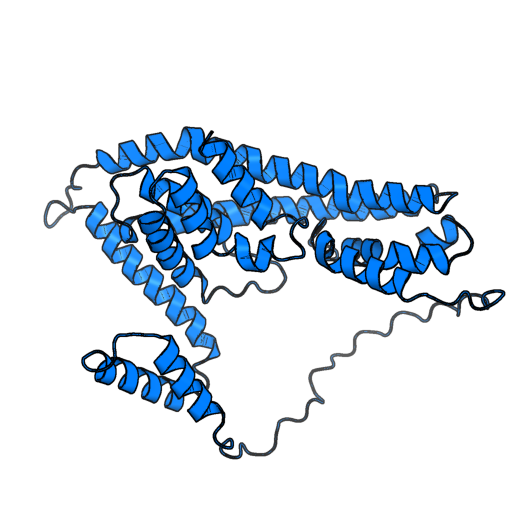 N . PRO A 1 260 ? -16.693 -38.712 -4.513 1.00 46.16 260 PRO A N 1
ATOM 1923 C CA . PRO A 1 260 ? -17.310 -38.147 -3.316 1.00 46.16 260 PRO A CA 1
ATOM 1924 C C . PRO A 1 260 ? -16.396 -37.129 -2.628 1.00 46.16 260 PRO A C 1
ATOM 1926 O O . PRO A 1 260 ? -15.230 -37.414 -2.347 1.00 46.16 260 PRO A O 1
ATOM 1929 N N . ALA A 1 261 ? -16.948 -35.936 -2.396 1.00 44.84 261 ALA A N 1
ATOM 1930 C CA . ALA A 1 261 ? -16.256 -34.827 -1.759 1.00 44.84 261 ALA A CA 1
ATOM 1931 C C . ALA A 1 261 ? -15.608 -35.283 -0.436 1.00 44.84 261 ALA A C 1
ATOM 1933 O O . ALA A 1 261 ? -16.242 -36.023 0.324 1.00 44.84 261 ALA A O 1
ATOM 1934 N N . PRO A 1 262 ? -14.378 -34.842 -0.116 1.00 43.12 262 PRO A N 1
ATOM 1935 C CA . PRO A 1 262 ? -13.816 -35.062 1.209 1.00 43.12 262 PRO A CA 1
ATOM 1936 C C . PRO A 1 262 ? -14.735 -34.404 2.241 1.00 43.12 262 PRO A C 1
ATOM 1938 O O . PRO A 1 262 ? -15.058 -33.223 2.112 1.00 43.12 262 PRO A O 1
ATOM 1941 N N . SER A 1 263 ? -15.175 -35.155 3.252 1.00 37.53 263 SER A N 1
ATOM 1942 C CA . SER A 1 263 ? -15.997 -34.601 4.326 1.00 37.53 263 SER A CA 1
ATOM 1943 C C . SER A 1 263 ? -15.239 -33.474 5.029 1.00 37.53 263 SER A C 1
ATOM 1945 O O . SER A 1 263 ? -14.117 -33.685 5.491 1.00 37.53 263 SER A O 1
ATOM 1947 N N . GLU A 1 264 ? -15.863 -32.307 5.176 1.00 37.97 264 GLU A N 1
ATOM 1948 C CA . GLU A 1 264 ? -15.357 -31.144 5.926 1.00 37.97 264 GLU A CA 1
ATOM 1949 C C . GLU A 1 264 ? -15.305 -31.380 7.455 1.00 37.97 264 GLU A C 1
ATOM 1951 O O . GLU A 1 264 ? -15.542 -30.477 8.252 1.00 37.97 264 GLU A O 1
ATOM 1956 N N . ALA A 1 265 ? -15.002 -32.603 7.893 1.00 36.91 265 ALA A N 1
ATOM 1957 C CA . ALA A 1 265 ? -14.992 -32.997 9.297 1.00 36.91 265 ALA A CA 1
ATOM 1958 C C . ALA A 1 265 ? -13.587 -33.044 9.932 1.00 36.91 265 ALA A C 1
ATOM 1960 O O . ALA A 1 265 ? -13.492 -33.188 11.144 1.00 36.91 265 ALA A O 1
ATOM 1961 N N . GLU A 1 266 ? -12.492 -32.877 9.177 1.00 40.50 266 GLU A N 1
ATOM 1962 C CA . GLU A 1 266 ? -11.139 -33.194 9.691 1.00 40.50 266 GLU A CA 1
ATOM 1963 C C . GLU A 1 266 ? -10.135 -32.029 9.794 1.00 40.50 266 GLU A C 1
ATOM 1965 O O . GLU A 1 266 ? -8.939 -32.248 9.954 1.00 40.50 266 GLU A O 1
ATOM 1970 N N . THR A 1 267 ? -10.579 -30.767 9.785 1.00 32.72 267 THR A N 1
ATOM 1971 C CA . THR A 1 267 ? -9.686 -29.621 10.113 1.00 32.72 267 THR A CA 1
ATOM 1972 C C . THR A 1 267 ? -10.228 -28.649 11.160 1.00 32.72 267 THR A C 1
ATOM 1974 O O . THR A 1 267 ? -9.661 -27.576 11.375 1.00 32.72 267 THR A O 1
ATOM 1977 N N . ALA A 1 268 ? -11.242 -29.056 11.922 1.00 34.94 268 ALA A N 1
ATOM 1978 C CA . ALA A 1 268 ? -11.544 -28.429 13.203 1.00 34.94 268 ALA A CA 1
ATOM 1979 C C . ALA A 1 268 ? -10.612 -29.008 14.281 1.00 34.94 268 ALA A C 1
ATOM 1981 O O . ALA A 1 268 ? -11.020 -29.797 15.125 1.00 34.94 268 ALA A O 1
ATOM 1982 N N . SER A 1 269 ? -9.332 -28.624 14.242 1.00 37.06 269 SER A N 1
ATOM 1983 C CA . SER A 1 269 ? -8.472 -28.751 15.420 1.00 37.06 269 SER A CA 1
ATOM 1984 C C . SER A 1 269 ? -9.156 -28.008 16.568 1.00 37.06 269 SER A C 1
ATOM 1986 O O . SER A 1 269 ? -9.393 -26.799 16.477 1.00 37.06 269 SER A O 1
ATOM 1988 N N . GLU A 1 270 ? -9.518 -28.761 17.607 1.00 41.28 270 GLU A N 1
ATOM 1989 C CA . GLU A 1 270 ? -10.063 -28.274 18.869 1.00 41.28 270 GLU A CA 1
ATOM 1990 C C . GLU A 1 270 ? -9.204 -27.118 19.388 1.00 41.28 270 GLU A C 1
ATOM 1992 O O . GLU A 1 270 ? -8.136 -27.303 19.972 1.00 41.28 270 GLU A O 1
ATOM 1997 N N . ARG A 1 271 ? -9.672 -25.884 19.188 1.00 33.09 271 ARG A N 1
ATOM 1998 C CA . ARG A 1 271 ? -9.228 -24.782 20.036 1.00 33.09 271 ARG A CA 1
ATOM 1999 C C . ARG A 1 271 ? -9.930 -24.978 21.375 1.00 33.09 271 ARG A C 1
ATOM 2001 O O . ARG A 1 271 ? -11.152 -25.145 21.366 1.00 33.09 271 ARG A O 1
ATOM 2008 N N . PRO A 1 272 ? -9.214 -24.927 22.510 1.00 41.34 272 PRO A N 1
ATOM 2009 C CA . PRO A 1 272 ? -9.858 -24.949 23.811 1.00 41.34 272 PRO A CA 1
ATOM 2010 C C . PRO A 1 272 ? -10.918 -23.852 23.841 1.00 41.34 272 PRO A C 1
ATOM 2012 O O . PRO A 1 272 ? -10.624 -22.697 23.511 1.00 41.34 272 PRO A O 1
ATOM 2015 N N . ALA A 1 273 ? -12.147 -24.215 24.206 1.00 44.81 273 ALA A N 1
ATOM 2016 C CA . ALA A 1 273 ? -13.195 -23.237 24.430 1.00 44.81 273 ALA A CA 1
ATOM 2017 C C . ALA A 1 273 ? -12.660 -22.165 25.400 1.00 44.81 273 ALA A C 1
ATOM 2019 O O . ALA A 1 273 ? -12.042 -22.519 26.414 1.00 44.81 273 ALA A O 1
ATOM 2020 N N . PRO A 1 274 ? -12.843 -20.863 25.111 1.00 51.03 274 PRO A N 1
ATOM 2021 C CA . PRO A 1 274 ? -12.495 -19.830 26.073 1.00 51.03 274 PRO A CA 1
ATOM 2022 C C . PRO A 1 274 ? -13.208 -20.149 27.390 1.00 51.03 274 PRO A C 1
ATOM 2024 O O . PRO A 1 274 ? -14.400 -20.464 27.387 1.00 51.03 274 PRO A O 1
ATOM 2027 N N . LYS A 1 275 ? -12.463 -20.123 28.506 1.00 41.78 275 LYS A N 1
ATOM 2028 C CA . LYS A 1 275 ? -13.014 -20.363 29.846 1.00 41.78 275 LYS A CA 1
ATOM 2029 C C . LYS A 1 275 ? -14.291 -19.540 29.995 1.00 41.78 275 LYS A C 1
ATOM 2031 O O . LYS A 1 275 ? -14.243 -18.324 29.815 1.00 41.78 275 LYS A O 1
ATOM 2036 N N . ALA A 1 276 ? -15.402 -20.214 30.292 1.00 40.81 276 ALA A N 1
ATOM 2037 C CA . ALA A 1 276 ? -16.697 -19.583 30.479 1.00 40.81 276 ALA A CA 1
ATOM 2038 C C . ALA A 1 276 ? -16.565 -18.478 31.534 1.00 40.81 276 ALA A C 1
ATOM 2040 O O . ALA A 1 276 ? -16.398 -18.750 32.723 1.00 40.81 276 ALA A O 1
ATOM 2041 N N . GLN A 1 277 ? -16.579 -17.225 31.083 1.00 46.72 277 GLN A N 1
ATOM 2042 C CA . GLN A 1 277 ? -16.765 -16.100 31.982 1.00 46.72 277 GLN A CA 1
ATOM 2043 C C . GLN A 1 277 ? -18.198 -16.186 32.519 1.00 46.72 277 GLN A C 1
ATOM 2045 O O . GLN A 1 277 ? -19.110 -16.510 31.749 1.00 46.72 277 GLN A O 1
ATOM 2050 N N . PRO A 1 278 ? -18.418 -15.942 33.822 1.00 54.66 278 PRO A N 1
ATOM 2051 C CA . PRO A 1 278 ? -19.762 -15.917 34.372 1.00 54.66 278 PRO A CA 1
ATOM 2052 C C . PRO A 1 278 ? -20.626 -14.937 33.565 1.00 54.66 278 PRO A C 1
ATOM 2054 O O . PRO A 1 278 ? -20.129 -13.877 33.169 1.00 54.66 278 PRO A O 1
ATOM 2057 N N . PRO A 1 279 ? -21.895 -15.289 33.281 1.00 51.50 279 PRO A N 1
ATOM 2058 C CA . PRO A 1 279 ? -22.767 -14.444 32.485 1.00 51.50 279 PRO A CA 1
ATOM 2059 C C . PRO A 1 279 ? -22.832 -13.052 33.124 1.00 51.50 279 PRO A C 1
ATOM 2061 O O . PRO A 1 279 ? -23.028 -12.953 34.341 1.00 51.50 279 PRO A O 1
ATOM 2064 N N . PRO A 1 280 ? -22.643 -11.976 32.340 1.00 60.00 280 PRO A N 1
ATOM 2065 C CA . PRO A 1 280 ? -22.737 -10.631 32.873 1.00 60.00 280 PRO A CA 1
ATOM 2066 C C . PRO A 1 280 ? -24.124 -10.433 33.503 1.00 60.00 280 PRO A C 1
ATOM 2068 O O . PRO A 1 280 ? -25.111 -10.993 33.009 1.00 60.00 280 PRO A O 1
ATOM 2071 N N . PRO A 1 281 ? -24.221 -9.657 34.596 1.00 61.66 281 PRO A N 1
ATOM 2072 C CA . PRO A 1 281 ? -25.485 -9.425 35.277 1.00 61.66 281 PRO A CA 1
ATOM 2073 C C . PRO A 1 281 ? -26.544 -8.917 34.285 1.00 61.66 281 PRO A C 1
ATOM 2075 O O . PRO A 1 281 ? -26.217 -8.138 33.382 1.00 61.66 281 PRO A O 1
ATOM 2078 N N . PRO A 1 282 ? -27.814 -9.343 34.423 1.00 52.25 282 PRO A N 1
ATOM 2079 C CA . PRO A 1 282 ? -28.865 -8.993 33.479 1.00 52.25 282 PRO A CA 1
ATOM 2080 C C . PRO A 1 282 ? -28.991 -7.471 33.370 1.00 52.25 282 PRO A C 1
ATOM 2082 O O . PRO A 1 282 ? -29.262 -6.774 34.351 1.00 52.25 282 PRO A O 1
ATOM 2085 N N . LEU A 1 283 ? -28.775 -6.948 32.159 1.00 55.53 283 LEU A N 1
ATOM 2086 C CA . LEU A 1 283 ? -28.870 -5.520 31.877 1.00 55.53 283 LEU A CA 1
ATOM 2087 C C . LEU A 1 283 ? -30.276 -5.016 32.241 1.00 55.53 283 LEU A C 1
ATOM 2089 O O . LEU A 1 283 ? -31.286 -5.500 31.725 1.00 55.53 283 LEU A O 1
ATOM 2093 N N . ARG A 1 284 ? -30.347 -4.009 33.123 1.00 54.09 284 ARG A N 1
ATOM 2094 C CA . ARG A 1 284 ? -31.590 -3.295 33.455 1.00 54.09 284 ARG A CA 1
ATOM 2095 C C . ARG A 1 284 ? -32.123 -2.602 32.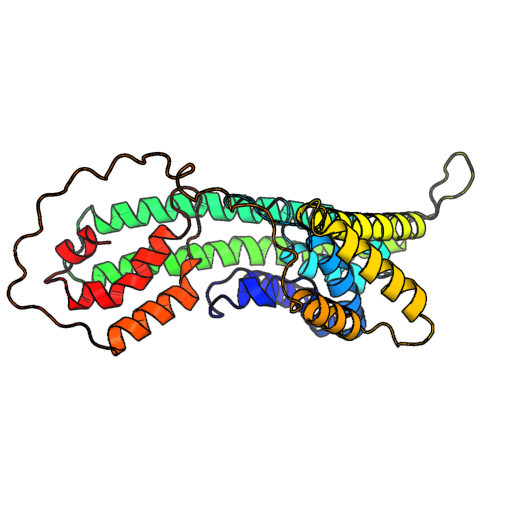189 1.00 54.09 284 ARG A C 1
ATOM 2097 O O . ARG A 1 284 ? -31.680 -1.512 31.842 1.00 54.09 284 ARG A O 1
ATOM 2104 N N . ARG A 1 285 ? -33.114 -3.243 31.553 1.00 56.75 285 ARG A N 1
ATOM 2105 C CA . ARG A 1 285 ? -33.788 -2.909 30.277 1.00 56.75 285 ARG A CA 1
ATOM 2106 C C . ARG A 1 285 ? -32.899 -3.090 29.030 1.00 56.75 285 ARG A C 1
ATOM 2108 O O . ARG A 1 285 ? -31.814 -2.515 28.966 1.00 56.75 285 ARG A O 1
ATOM 2115 N N . PRO A 1 286 ? -33.363 -3.807 27.985 1.00 58.16 286 PRO A N 1
ATOM 2116 C CA . PRO A 1 286 ? -32.595 -3.958 26.755 1.00 58.16 286 PRO A CA 1
ATOM 2117 C C . PRO A 1 286 ? -32.548 -2.617 26.017 1.00 58.16 286 PRO A C 1
ATOM 2119 O O . PRO A 1 286 ? -33.515 -2.208 25.371 1.00 58.16 286 PRO A O 1
ATOM 2122 N N . ARG A 1 287 ? -31.421 -1.904 26.109 1.00 67.88 287 ARG A N 1
ATOM 2123 C CA . ARG A 1 287 ? -31.148 -0.778 25.212 1.00 67.88 287 ARG A CA 1
ATOM 2124 C C . ARG A 1 287 ? -31.028 -1.339 23.798 1.00 67.88 287 ARG A C 1
ATOM 2126 O O . ARG A 1 287 ? -30.073 -2.039 23.486 1.00 67.88 287 ARG A O 1
ATOM 2133 N N . ARG A 1 288 ? -32.023 -1.071 22.952 1.00 82.50 288 ARG A N 1
ATOM 2134 C CA . ARG A 1 288 ? -32.042 -1.568 21.571 1.00 82.50 288 ARG A CA 1
ATOM 2135 C C . ARG A 1 288 ? -31.058 -0.775 20.713 1.00 82.50 288 ARG A C 1
ATOM 2137 O O . ARG A 1 288 ? -31.027 0.458 20.771 1.00 82.50 288 ARG A O 1
ATOM 2144 N N . LEU A 1 289 ? -30.265 -1.495 19.924 1.00 89.44 289 LEU A N 1
ATOM 2145 C CA . LEU A 1 289 ? -29.430 -0.911 18.879 1.00 89.44 289 LEU A CA 1
ATOM 2146 C C . LEU A 1 289 ? -30.313 -0.307 17.789 1.00 89.44 289 LEU A C 1
ATOM 2148 O O . LEU A 1 289 ? -31.399 -0.810 17.499 1.00 89.44 289 LEU A O 1
ATOM 2152 N N . THR A 1 290 ? -29.836 0.774 17.186 1.00 91.81 290 THR A N 1
ATOM 2153 C CA . THR A 1 290 ? -30.452 1.381 16.007 1.00 91.81 290 THR A CA 1
ATOM 2154 C C . THR A 1 290 ? -29.630 1.076 14.765 1.00 91.81 290 THR A C 1
ATOM 2156 O O . THR A 1 290 ? -28.422 0.851 14.832 1.00 91.81 290 THR A O 1
ATOM 2159 N N . TRP A 1 291 ? -30.271 1.166 13.601 1.00 92.94 291 TRP A N 1
ATOM 2160 C CA . TRP A 1 291 ? -29.585 1.122 12.310 1.00 92.94 291 TRP A CA 1
ATOM 2161 C C . TRP A 1 291 ? -28.472 2.171 12.180 1.00 92.94 291 TRP A C 1
ATOM 2163 O O . TRP A 1 291 ? -27.483 1.923 11.497 1.00 92.94 291 TRP A O 1
ATOM 2173 N N . GLY A 1 292 ? -28.596 3.317 12.857 1.00 94.19 292 GLY A N 1
ATOM 2174 C CA . GLY A 1 292 ? -27.548 4.338 12.894 1.00 94.19 292 GLY A CA 1
ATOM 2175 C C . GLY A 1 292 ? -26.259 3.840 13.551 1.00 94.19 292 GLY A C 1
ATOM 2176 O O . GLY A 1 292 ? -25.175 4.076 13.020 1.00 94.19 292 GLY A O 1
ATOM 2177 N N . ASP A 1 293 ? -26.367 3.090 14.652 1.00 93.88 293 ASP A N 1
ATOM 2178 C CA . ASP A 1 293 ? -25.198 2.555 15.360 1.00 93.88 293 ASP A CA 1
ATOM 2179 C C . ASP A 1 293 ? -24.489 1.482 14.516 1.00 93.88 293 ASP A C 1
ATOM 2181 O O . ASP A 1 293 ? -23.262 1.481 14.425 1.00 93.88 293 ASP A O 1
ATOM 2185 N N . LEU A 1 294 ? -25.258 0.619 13.837 1.00 95.19 294 LEU A N 1
ATOM 2186 C CA . LEU A 1 294 ? -24.727 -0.412 12.936 1.00 95.19 294 LEU A CA 1
ATOM 2187 C C . LEU A 1 294 ? -24.026 0.197 11.718 1.00 95.19 294 LEU A C 1
ATOM 2189 O O . LEU A 1 294 ? -22.921 -0.213 11.373 1.00 95.19 294 LEU A O 1
ATOM 2193 N N . ARG A 1 295 ? -24.630 1.214 11.088 1.00 96.31 295 ARG A N 1
ATOM 2194 C CA . ARG A 1 295 ? -24.014 1.919 9.952 1.00 96.31 295 ARG A CA 1
ATOM 2195 C C . ARG A 1 295 ? -22.737 2.639 10.370 1.00 96.31 295 ARG A C 1
ATOM 2197 O O . ARG A 1 295 ? -21.752 2.583 9.643 1.00 96.31 295 ARG A O 1
ATOM 2204 N N . CYS A 1 296 ? -22.729 3.277 11.540 1.00 96.06 296 CYS A N 1
ATOM 2205 C CA . CYS A 1 296 ? -21.531 3.916 12.076 1.00 96.06 296 CYS A CA 1
ATOM 2206 C C . CYS A 1 296 ? -20.427 2.885 12.349 1.00 96.06 296 CYS A C 1
ATOM 2208 O O . CYS A 1 296 ? -19.296 3.078 11.918 1.00 96.06 296 CYS A O 1
ATOM 2210 N N . SER A 1 297 ? -20.765 1.760 12.985 1.00 96.69 297 SER A N 1
ATOM 2211 C CA . SER A 1 297 ? -19.833 0.657 13.239 1.00 96.69 297 SER A CA 1
ATOM 2212 C C . SER A 1 297 ? -19.222 0.108 11.945 1.00 96.69 297 SER A C 1
ATOM 2214 O O . SER A 1 297 ? -18.002 -0.010 11.830 1.00 96.69 297 SER A O 1
ATOM 2216 N N . TRP A 1 298 ? -20.059 -0.128 10.932 1.00 95.94 298 TRP A N 1
ATOM 2217 C CA . TRP A 1 298 ? -19.623 -0.575 9.611 1.00 95.94 298 TRP A CA 1
ATOM 2218 C C . TRP A 1 298 ? -18.697 0.439 8.923 1.00 95.94 298 TRP A C 1
ATOM 2220 O O . TRP A 1 298 ? -17.656 0.052 8.396 1.00 95.94 298 TRP A O 1
ATOM 2230 N N . LEU A 1 299 ? -19.013 1.738 8.981 1.00 95.50 299 LEU A N 1
ATOM 2231 C CA . LEU A 1 299 ? -18.146 2.790 8.438 1.00 95.50 299 LEU A CA 1
ATOM 2232 C C . LEU A 1 299 ? -16.800 2.861 9.172 1.00 95.50 299 LEU A C 1
ATOM 2234 O O . LEU A 1 299 ? -15.756 2.966 8.531 1.00 95.50 299 LEU A O 1
ATOM 2238 N N . LEU A 1 300 ? -16.796 2.767 10.504 1.00 95.81 300 LEU A N 1
ATOM 2239 C CA . LEU A 1 300 ? -15.555 2.760 11.280 1.00 95.81 300 LEU A CA 1
ATOM 2240 C C . LEU A 1 300 ? -14.680 1.551 10.937 1.00 95.81 300 LEU A C 1
ATOM 2242 O O . LEU A 1 300 ? -13.467 1.706 10.827 1.00 95.81 300 LEU A O 1
ATOM 2246 N N . TRP A 1 301 ? -15.275 0.377 10.719 1.00 95.19 301 TRP A N 1
ATOM 2247 C CA . TRP A 1 301 ? -14.552 -0.804 10.249 1.00 95.19 301 TRP A CA 1
ATOM 2248 C C . TRP A 1 301 ? -13.966 -0.597 8.849 1.00 95.19 301 TRP A C 1
ATOM 2250 O O . TRP A 1 301 ? -12.779 -0.840 8.621 1.00 95.19 301 TRP A O 1
ATOM 2260 N N . LEU A 1 302 ? -14.789 -0.109 7.919 1.00 93.62 302 LEU A N 1
ATOM 2261 C CA . LEU A 1 302 ? -14.415 0.071 6.521 1.00 93.62 302 LEU A CA 1
ATOM 2262 C C . LEU A 1 302 ? -13.214 1.011 6.359 1.00 93.62 302 LEU A C 1
ATOM 2264 O O . LEU A 1 302 ? -12.326 0.742 5.555 1.00 93.62 302 LEU A O 1
ATOM 2268 N N . PHE A 1 303 ? -13.169 2.095 7.134 1.00 94.12 303 PHE A N 1
ATOM 2269 C CA . PHE A 1 303 ? -12.040 3.018 7.113 1.00 94.12 303 PHE A CA 1
ATOM 2270 C C . PHE A 1 303 ? -10.904 2.513 8.007 1.00 94.12 303 PHE A C 1
ATOM 2272 O O . PHE A 1 303 ? -9.792 2.304 7.542 1.00 94.12 303 PHE A O 1
ATOM 2279 N N . PHE A 1 304 ? -11.161 2.253 9.287 1.00 95.06 304 PHE A N 1
ATOM 2280 C CA . PHE A 1 304 ? -10.109 2.184 10.305 1.00 95.06 304 PHE A CA 1
ATOM 2281 C C . PHE A 1 304 ? -9.739 0.775 10.780 1.00 95.06 304 PHE A C 1
ATOM 2283 O O . PHE A 1 304 ? -8.957 0.657 11.724 1.00 95.06 304 PHE A O 1
ATOM 2290 N N . SER A 1 305 ? -10.220 -0.297 10.145 1.00 92.00 305 SER A N 1
ATOM 2291 C CA . SER A 1 305 ? -9.835 -1.680 10.499 1.00 92.00 305 SER A CA 1
ATOM 2292 C C . SER A 1 305 ? -8.317 -1.913 10.483 1.00 92.00 305 SER A C 1
ATOM 2294 O O . SER A 1 305 ? -7.788 -2.621 11.339 1.00 92.00 305 SER A O 1
ATOM 2296 N N . HIS A 1 306 ? -7.594 -1.262 9.567 1.00 89.50 306 HIS A N 1
ATOM 2297 C CA . HIS A 1 306 ? -6.136 -1.370 9.425 1.00 89.50 306 HIS A CA 1
ATOM 2298 C C . HIS A 1 306 ? -5.346 -0.195 10.029 1.00 89.50 306 HIS A C 1
ATOM 2300 O O . HIS A 1 306 ? -4.134 -0.096 9.808 1.00 89.50 306 HIS A O 1
ATOM 2306 N N . ALA A 1 307 ? -5.991 0.699 10.790 1.00 92.94 307 ALA A N 1
ATOM 2307 C CA . ALA A 1 307 ? -5.318 1.899 11.289 1.00 92.94 307 ALA A CA 1
ATOM 2308 C C . ALA A 1 307 ? -4.119 1.551 12.198 1.00 92.94 307 ALA A C 1
ATOM 2310 O O . ALA A 1 307 ? -3.011 2.030 11.955 1.00 92.94 307 ALA A O 1
ATOM 2311 N N . ASN A 1 308 ? -4.298 0.616 13.135 1.00 94.06 308 ASN A N 1
ATOM 2312 C CA . ASN A 1 308 ? -3.226 0.030 13.945 1.00 94.06 308 ASN A CA 1
ATOM 2313 C C . ASN A 1 308 ? -3.065 -1.484 13.703 1.00 94.06 308 ASN A C 1
ATOM 2315 O O . ASN A 1 308 ? -3.231 -2.306 14.606 1.00 94.06 308 ASN A O 1
ATOM 2319 N N . TYR A 1 309 ? -2.764 -1.866 12.463 1.00 90.88 309 TYR A N 1
ATOM 2320 C CA . TYR A 1 309 ? -2.484 -3.265 12.124 1.00 90.88 309 TYR A CA 1
ATOM 2321 C C . TYR A 1 309 ? -1.126 -3.704 12.705 1.00 90.88 309 TYR A C 1
ATOM 2323 O O . TYR A 1 309 ? -0.123 -3.012 12.512 1.00 90.88 309 TYR A O 1
ATOM 2331 N N . ASN A 1 310 ? -1.094 -4.815 13.449 1.00 92.69 310 ASN A N 1
ATOM 2332 C CA . ASN A 1 310 ? 0.080 -5.236 14.227 1.00 92.69 310 ASN A CA 1
ATOM 2333 C C . ASN A 1 310 ? 0.207 -6.763 14.375 1.00 92.69 310 ASN A C 1
ATOM 2335 O O . ASN A 1 310 ? -0.747 -7.499 14.153 1.00 92.69 310 ASN A O 1
ATOM 2339 N N . TRP A 1 311 ? 1.378 -7.240 14.805 1.00 89.19 311 TRP A N 1
ATOM 2340 C CA . TRP A 1 311 ? 1.665 -8.677 14.924 1.00 89.19 311 TRP A CA 1
ATOM 2341 C C . TRP A 1 311 ? 1.004 -9.387 16.107 1.00 89.19 311 TRP A C 1
ATOM 2343 O O . TRP A 1 311 ? 0.802 -10.594 16.045 1.00 89.19 311 TRP A O 1
ATOM 2353 N N . GLU A 1 312 ? 0.681 -8.668 17.181 1.00 89.69 312 GLU A N 1
ATOM 2354 C CA . GLU A 1 312 ? 0.139 -9.290 18.393 1.00 89.69 312 GLU A CA 1
ATOM 2355 C C . GLU A 1 312 ? -1.333 -9.666 18.220 1.00 89.69 312 GLU A C 1
ATOM 2357 O O . GLU A 1 312 ? -1.760 -10.730 18.658 1.00 89.69 312 GLU A O 1
ATOM 2362 N N . ARG A 1 313 ? -2.112 -8.803 17.558 1.00 89.12 313 ARG A N 1
ATOM 2363 C CA . ARG A 1 313 ? -3.561 -8.993 17.418 1.00 89.12 313 ARG A CA 1
ATOM 2364 C C . ARG A 1 313 ? -4.151 -8.557 16.079 1.00 89.12 313 ARG A C 1
ATOM 2366 O O . ARG A 1 313 ? -5.360 -8.367 15.995 1.00 89.12 313 ARG A O 1
ATOM 2373 N N . LEU A 1 314 ? -3.339 -8.402 15.030 1.00 90.88 314 LEU A N 1
ATOM 2374 C CA . LEU A 1 314 ? -3.771 -8.016 13.676 1.00 90.88 314 LEU A CA 1
ATOM 2375 C C . LEU A 1 314 ? -4.685 -6.775 13.698 1.00 90.88 314 LEU A C 1
ATOM 2377 O O . LEU A 1 314 ? -4.213 -5.681 13.999 1.00 90.88 314 LEU A O 1
ATOM 2381 N N . GLN A 1 315 ? -5.982 -6.941 13.415 1.00 91.94 315 GLN A N 1
ATOM 2382 C CA . GLN A 1 315 ? -7.003 -5.879 13.399 1.00 91.94 315 GLN A CA 1
ATOM 2383 C C . GLN A 1 315 ? -7.712 -5.681 14.747 1.00 91.94 315 GLN A C 1
ATOM 2385 O O . GLN A 1 315 ? -8.698 -4.954 14.799 1.00 91.94 315 GLN A O 1
ATOM 2390 N N . GLY A 1 316 ? -7.263 -6.311 15.836 1.00 92.62 316 GLY A N 1
ATOM 2391 C CA . GLY A 1 316 ? -7.987 -6.349 17.113 1.00 92.62 316 GLY A CA 1
ATOM 2392 C C . GLY A 1 316 ? -8.391 -4.969 17.646 1.00 92.62 316 GLY A C 1
ATOM 2393 O O . GLY A 1 316 ? -9.554 -4.748 17.967 1.00 92.62 316 GLY A O 1
ATOM 2394 N N . THR A 1 317 ? -7.478 -3.991 17.637 1.00 93.38 317 THR A N 1
ATOM 2395 C CA . THR A 1 317 ? -7.807 -2.606 18.034 1.00 93.38 317 THR A CA 1
ATOM 2396 C C . THR A 1 317 ? -8.758 -1.920 17.049 1.00 93.38 317 THR A C 1
ATOM 2398 O O . THR A 1 317 ? -9.558 -1.077 17.447 1.00 93.38 317 THR A O 1
ATOM 2401 N N . GLY A 1 318 ? -8.716 -2.301 15.769 1.00 94.31 318 GLY A N 1
ATOM 2402 C CA . GLY A 1 318 ? -9.650 -1.832 14.744 1.00 94.31 318 GLY A CA 1
ATOM 2403 C C . GLY A 1 318 ? -11.052 -2.382 14.921 1.00 94.31 318 GLY A C 1
ATOM 2404 O O . GLY A 1 318 ? -12.021 -1.650 14.728 1.00 94.31 318 GLY A O 1
ATOM 2405 N N . PHE A 1 319 ? -11.163 -3.628 15.369 1.00 95.75 319 PHE A N 1
ATOM 2406 C CA . PHE A 1 319 ? -12.434 -4.205 15.774 1.00 95.75 319 PHE A CA 1
ATOM 2407 C C . PHE A 1 319 ? -13.004 -3.477 16.996 1.00 95.75 319 PHE A C 1
ATOM 2409 O O . PHE A 1 319 ? -14.142 -3.014 16.942 1.00 95.75 319 PHE A O 1
ATOM 2416 N N . ALA A 1 320 ? -12.199 -3.272 18.046 1.00 95.19 320 ALA A N 1
ATOM 2417 C CA . ALA A 1 320 ? -12.613 -2.508 19.226 1.00 95.19 320 ALA A CA 1
ATOM 2418 C C . ALA A 1 320 ? -13.099 -1.097 18.846 1.00 95.19 320 ALA A C 1
ATOM 2420 O O . ALA A 1 320 ? -14.180 -0.667 19.251 1.00 95.19 320 ALA A O 1
ATOM 2421 N N . TRP A 1 321 ? -12.360 -0.400 17.977 1.00 96.56 321 TRP A N 1
ATOM 2422 C CA . TRP A 1 321 ? -12.762 0.906 17.452 1.00 96.56 321 TRP A CA 1
ATOM 2423 C C . TRP A 1 321 ? -14.091 0.862 16.687 1.00 96.56 321 TRP A C 1
ATOM 2425 O O . TRP A 1 321 ? -14.957 1.709 16.906 1.00 96.56 321 TRP A O 1
ATOM 2435 N N . ALA A 1 322 ? -14.300 -0.145 15.838 1.00 96.94 322 ALA A N 1
ATOM 2436 C CA . ALA A 1 322 ? -15.554 -0.318 15.113 1.00 96.94 322 ALA A CA 1
ATOM 2437 C C . ALA A 1 322 ? -16.741 -0.628 16.039 1.00 96.94 322 ALA A C 1
ATOM 2439 O O . ALA A 1 322 ? -17.875 -0.278 15.713 1.00 96.94 322 ALA A O 1
ATOM 2440 N N . MET A 1 323 ? -16.512 -1.246 17.199 1.00 96.81 323 MET A N 1
ATOM 2441 C CA . MET A 1 323 ? -17.562 -1.571 18.170 1.00 96.81 323 MET A CA 1
ATOM 2442 C C . MET A 1 323 ? -17.931 -0.394 19.093 1.00 96.81 323 MET A C 1
ATOM 2444 O O . MET A 1 323 ? -18.951 -0.449 19.785 1.00 96.81 323 MET A O 1
ATOM 2448 N N . VAL A 1 324 ? -17.180 0.714 19.068 1.00 96.12 324 VAL A N 1
ATOM 2449 C CA . VAL A 1 324 ? -17.440 1.911 19.892 1.00 96.12 324 VAL A CA 1
ATOM 2450 C C . VAL A 1 324 ? -18.897 2.404 19.824 1.00 96.12 324 VAL A C 1
ATOM 2452 O O . VAL A 1 324 ? -19.469 2.625 20.893 1.00 96.12 324 VAL A O 1
ATOM 2455 N N . PRO A 1 325 ? -19.555 2.561 18.653 1.00 95.56 325 PRO A N 1
ATOM 2456 C CA . PRO A 1 325 ? -20.945 3.032 18.588 1.00 95.56 325 PRO A CA 1
ATOM 2457 C C . PRO A 1 325 ? -21.926 2.096 19.308 1.00 95.56 325 PRO A C 1
ATOM 2459 O O . PRO A 1 325 ? -22.855 2.553 19.975 1.00 95.56 325 PRO A O 1
ATOM 2462 N N . ILE A 1 326 ? -21.674 0.788 19.224 1.00 94.62 326 ILE A N 1
ATOM 2463 C CA . ILE A 1 326 ? -22.491 -0.267 19.826 1.00 94.62 326 ILE A CA 1
ATOM 2464 C C . ILE A 1 326 ? -22.331 -0.233 21.351 1.00 94.62 326 ILE A C 1
ATOM 2466 O O . ILE A 1 326 ? -23.318 -0.053 22.071 1.00 94.62 326 ILE A O 1
ATOM 2470 N N . HIS A 1 327 ? -21.097 -0.301 21.865 1.00 94.25 327 HIS A N 1
ATOM 2471 C CA . HIS A 1 327 ? -20.858 -0.276 23.315 1.00 94.25 327 HIS A CA 1
ATOM 2472 C C . HIS A 1 327 ? -21.230 1.063 23.948 1.00 94.25 327 HIS A C 1
ATOM 2474 O O . HIS A 1 327 ? -21.750 1.088 25.063 1.00 94.25 327 HIS A O 1
ATOM 2480 N N . ARG A 1 328 ? -21.078 2.179 23.225 1.00 92.44 328 ARG A N 1
ATOM 2481 C CA . ARG A 1 328 ? -21.519 3.495 23.702 1.00 92.44 328 ARG A CA 1
ATOM 2482 C C . ARG A 1 328 ? -23.017 3.516 24.007 1.00 92.44 328 ARG A C 1
ATOM 2484 O O . ARG A 1 328 ? -23.428 4.201 24.950 1.00 92.44 328 ARG A O 1
ATOM 2491 N N . ARG A 1 329 ? -23.828 2.764 23.256 1.00 90.94 329 ARG A N 1
ATOM 2492 C CA . ARG A 1 329 ? -25.268 2.629 23.503 1.00 90.94 329 ARG A CA 1
ATOM 2493 C C . ARG A 1 329 ? -25.573 1.586 24.577 1.00 90.94 329 ARG A C 1
ATOM 2495 O O . ARG A 1 329 ? -26.327 1.890 25.503 1.00 90.94 329 ARG A O 1
ATOM 2502 N N . LEU A 1 330 ? -24.991 0.393 24.475 1.00 90.88 330 LEU A N 1
ATOM 2503 C CA . LEU A 1 330 ? -25.322 -0.740 25.346 1.00 90.88 330 LEU A CA 1
ATOM 2504 C C . LEU A 1 330 ? -24.831 -0.564 26.785 1.00 90.88 330 LEU A C 1
ATOM 2506 O O . LEU A 1 330 ? -25.572 -0.866 27.717 1.00 90.88 330 LEU A O 1
ATOM 2510 N N . GLN A 1 331 ? -23.622 -0.039 26.971 1.00 89.56 331 GLN A N 1
ATOM 2511 C CA . GLN A 1 331 ? -22.985 -0.000 28.285 1.00 89.56 331 GLN A CA 1
ATOM 2512 C C . GLN A 1 331 ? -23.504 1.173 29.131 1.00 89.56 331 GLN A C 1
ATOM 2514 O O . GLN A 1 331 ? -23.902 2.207 28.576 1.00 89.56 331 GLN A O 1
ATOM 2519 N N . PRO A 1 332 ? -23.587 1.047 30.463 1.00 86.50 332 PRO A N 1
ATOM 2520 C CA . PRO A 1 332 ? -24.056 2.129 31.325 1.00 86.50 332 PRO A CA 1
ATOM 2521 C C . PRO A 1 332 ? -23.069 3.302 31.385 1.00 86.50 332 PRO A C 1
ATOM 2523 O O . PRO A 1 332 ? -23.476 4.440 31.137 1.00 86.50 332 PRO A O 1
ATOM 2526 N N . ASP A 1 333 ? -21.785 3.026 31.590 1.00 89.19 333 ASP A N 1
ATOM 2527 C CA . ASP A 1 333 ? -20.740 4.001 31.926 1.00 89.19 333 ASP A CA 1
ATOM 2528 C C . ASP A 1 333 ? -19.445 3.765 31.113 1.00 89.19 333 ASP A C 1
ATOM 2530 O O . ASP A 1 333 ? -19.453 3.038 30.117 1.00 89.19 333 ASP A O 1
ATOM 2534 N N . GLY A 1 334 ? -18.369 4.487 31.445 1.00 88.25 334 GLY A N 1
ATOM 2535 C CA . GLY A 1 334 ? -17.081 4.393 30.750 1.00 88.25 334 GLY A CA 1
ATOM 2536 C C . GLY A 1 334 ? -16.246 3.171 31.138 1.00 88.25 334 GLY A C 1
ATOM 2537 O O . GLY A 1 334 ? -15.567 2.619 30.278 1.00 88.25 334 GLY A O 1
ATOM 2538 N N . GLU A 1 335 ? -16.338 2.715 32.383 1.00 90.62 335 GLU A N 1
ATOM 2539 C CA . GLU A 1 335 ? -15.570 1.589 32.913 1.00 90.62 335 GLU A CA 1
ATOM 2540 C C . GLU A 1 335 ? -16.106 0.269 32.352 1.00 90.62 335 GLU A C 1
ATOM 2542 O O . GLU A 1 335 ? -15.349 -0.524 31.795 1.00 90.62 335 GLU A O 1
ATOM 2547 N N . THR A 1 336 ? -17.429 0.085 32.363 1.00 90.25 336 THR A N 1
ATOM 2548 C CA . THR A 1 336 ? -18.084 -1.074 31.726 1.00 90.25 336 THR A CA 1
ATOM 2549 C C . THR A 1 336 ? -17.885 -1.105 30.211 1.00 90.25 336 THR A C 1
ATOM 2551 O O . THR A 1 336 ? -17.774 -2.174 29.613 1.00 90.25 336 THR A O 1
ATOM 2554 N N . MET A 1 337 ? -17.800 0.066 29.573 1.00 91.62 337 MET A N 1
ATOM 2555 C CA . MET A 1 337 ? -17.457 0.175 28.156 1.00 91.62 337 MET A CA 1
ATOM 2556 C C . MET A 1 337 ? -15.999 -0.187 27.877 1.00 91.62 337 MET A C 1
ATOM 2558 O O . MET A 1 337 ? -15.747 -0.881 26.899 1.00 91.62 337 MET A O 1
ATOM 2562 N N . ALA A 1 338 ? -15.063 0.259 28.714 1.00 91.50 338 ALA A N 1
ATOM 2563 C CA . ALA A 1 338 ? -13.648 -0.067 28.581 1.00 91.50 338 ALA A CA 1
ATOM 2564 C C . ALA A 1 338 ? -13.370 -1.553 28.818 1.00 91.50 338 ALA A C 1
ATOM 2566 O O . ALA A 1 338 ? -12.573 -2.129 28.099 1.00 91.50 338 ALA A O 1
ATOM 2567 N N . ALA A 1 339 ? -14.051 -2.185 29.776 1.00 90.38 339 ALA A N 1
ATOM 2568 C CA . ALA A 1 339 ? -13.902 -3.616 30.039 1.00 90.38 339 ALA A CA 1
ATOM 2569 C C . ALA A 1 339 ? -14.430 -4.506 28.899 1.00 90.38 339 ALA A C 1
ATOM 2571 O O . ALA A 1 339 ? -14.034 -5.663 28.785 1.00 90.38 339 ALA A O 1
ATOM 2572 N N . ALA A 1 340 ? -15.348 -3.987 28.079 1.00 89.00 340 ALA A N 1
ATOM 2573 C CA . ALA A 1 340 ? -15.936 -4.714 26.959 1.00 89.00 340 ALA A CA 1
ATOM 2574 C C . ALA A 1 340 ? -15.138 -4.593 25.645 1.00 89.00 340 ALA A C 1
ATOM 2576 O O . ALA A 1 340 ? -15.475 -5.292 24.689 1.00 89.00 340 ALA A O 1
ATOM 2577 N N . LEU A 1 341 ? -14.154 -3.688 25.583 1.00 87.31 341 LEU A N 1
ATOM 2578 C CA . LEU A 1 341 ? -13.356 -3.344 24.399 1.00 87.31 341 LEU A CA 1
ATOM 2579 C C . LEU A 1 341 ? -11.906 -3.803 24.560 1.00 87.31 341 LEU A C 1
ATOM 2581 O O . LEU A 1 341 ? -11.351 -4.273 23.542 1.00 87.31 341 LEU A O 1
#

Radius of gyration: 25.51 Å; chains: 1; bounding box: 69×58×71 Å